Protein AF-A0A3S3NP79-F1 (afdb_monomer)

Mean predicted aligned error: 17.86 Å

Organism: NCBI:txid1965070

pLDDT: mean 77.26, std 18.82, range [28.56, 96.94]

Structure (mmCIF, N/CA/C/O backbone):
data_AF-A0A3S3NP79-F1
#
_entry.id   AF-A0A3S3NP79-F1
#
loop_
_atom_site.group_PDB
_atom_site.id
_atom_site.type_symbol
_atom_site.label_atom_id
_atom_site.label_alt_id
_atom_site.label_comp_id
_atom_site.label_asym_id
_atom_site.label_entity_id
_atom_site.label_seq_id
_atom_site.pdbx_PDB_ins_code
_atom_site.Cartn_x
_atom_site.Cartn_y
_atom_site.Cartn_z
_atom_site.occupancy
_atom_site.B_iso_or_equiv
_atom_site.auth_seq_id
_atom_site.auth_comp_id
_atom_site.auth_asym_id
_atom_site.auth_atom_id
_atom_site.pdbx_PDB_model_num
ATOM 1 N N . MET A 1 1 ? -14.027 75.762 5.101 1.00 28.56 1 MET A N 1
ATOM 2 C CA . MET A 1 1 ? -13.089 74.732 5.592 1.00 28.56 1 MET A CA 1
ATOM 3 C C . MET A 1 1 ? -13.906 73.532 6.050 1.00 28.56 1 MET A C 1
ATOM 5 O O . MET A 1 1 ? -14.741 73.708 6.921 1.00 28.56 1 MET A O 1
ATOM 9 N N . ALA A 1 2 ? -13.698 72.393 5.378 1.00 31.94 2 ALA A N 1
ATOM 10 C CA . ALA A 1 2 ? -14.165 71.024 5.654 1.00 31.94 2 ALA A CA 1
ATOM 11 C C . ALA A 1 2 ? -15.637 70.812 6.095 1.00 31.94 2 ALA A C 1
ATOM 13 O O . ALA A 1 2 ? -15.930 70.688 7.280 1.00 31.94 2 ALA A O 1
ATOM 14 N N . GLN A 1 3 ? -16.534 70.674 5.111 1.00 39.69 3 GLN A N 1
ATOM 15 C CA . GLN A 1 3 ? -17.807 69.947 5.220 1.00 39.69 3 GLN A CA 1
ATOM 16 C C . GLN A 1 3 ? -17.705 68.660 4.384 1.00 39.69 3 GLN A C 1
ATOM 18 O O . GLN A 1 3 ? -17.419 68.750 3.193 1.00 39.69 3 GLN A O 1
ATOM 23 N N . ALA A 1 4 ? -17.896 67.515 5.048 1.00 34.94 4 ALA A N 1
ATOM 24 C CA . ALA A 1 4 ? -18.194 66.145 4.583 1.00 34.94 4 ALA A CA 1
ATOM 25 C C . ALA A 1 4 ? -17.638 65.223 5.688 1.00 34.94 4 ALA A C 1
ATOM 27 O O . ALA A 1 4 ? -16.439 65.229 5.931 1.00 34.94 4 ALA A O 1
ATOM 28 N N . ILE A 1 5 ? -18.427 64.524 6.505 1.00 39.66 5 ILE A N 1
ATOM 29 C CA . ILE A 1 5 ? -19.352 63.439 6.160 1.00 39.66 5 ILE A CA 1
ATOM 30 C C . ILE A 1 5 ? -20.549 63.483 7.136 1.00 39.66 5 ILE A C 1
ATOM 32 O O . ILE A 1 5 ? -20.359 63.435 8.353 1.00 39.66 5 ILE A O 1
ATOM 36 N N . GLU A 1 6 ? -21.767 63.573 6.599 1.00 54.06 6 GLU A N 1
ATOM 37 C CA . GLU A 1 6 ? -23.047 63.418 7.310 1.00 54.06 6 GLU A CA 1
ATOM 38 C C . GLU A 1 6 ? -23.392 61.925 7.456 1.00 54.06 6 GLU A C 1
ATOM 40 O O . GLU A 1 6 ? -24.314 61.419 6.826 1.00 54.06 6 GLU A O 1
ATOM 45 N N . GLU A 1 7 ? -22.630 61.182 8.259 1.00 61.69 7 GLU A N 1
ATOM 46 C CA . GLU A 1 7 ? -23.024 59.827 8.669 1.00 61.69 7 GLU A CA 1
ATOM 47 C C . GLU A 1 7 ? -23.536 59.863 10.112 1.00 61.69 7 GLU A C 1
ATOM 49 O O . GLU A 1 7 ? -22.868 60.364 11.023 1.00 61.69 7 GLU A O 1
ATOM 54 N N . ASN A 1 8 ? -24.747 59.340 10.324 1.00 77.44 8 ASN A N 1
ATOM 55 C CA . ASN A 1 8 ? -25.369 59.231 11.639 1.00 77.44 8 ASN A CA 1
ATOM 56 C C . ASN A 1 8 ? -24.468 58.409 12.579 1.00 77.44 8 ASN A C 1
ATOM 58 O O . ASN A 1 8 ? -23.920 57.381 12.183 1.00 77.44 8 ASN A O 1
ATOM 62 N N . TYR A 1 9 ? -24.322 58.817 13.845 1.00 82.56 9 TYR A N 1
ATOM 63 C CA . TYR A 1 9 ? -23.493 58.093 14.815 1.00 82.56 9 TYR A CA 1
ATOM 64 C C . TYR A 1 9 ? -23.957 56.649 15.054 1.00 82.56 9 TYR A C 1
ATOM 66 O O . TYR A 1 9 ? -23.130 55.788 15.365 1.00 82.56 9 TYR A O 1
ATOM 74 N N . TYR A 1 10 ? -25.250 56.374 14.881 1.00 80.56 10 TYR A N 1
ATOM 75 C CA . TYR A 1 10 ? -25.819 55.029 14.933 1.00 80.56 10 TYR A CA 1
ATOM 76 C C . TYR A 1 10 ? -25.348 54.171 13.754 1.00 80.56 10 TYR A C 1
ATOM 78 O O . TYR A 1 10 ? -24.815 53.080 13.963 1.00 80.56 10 TYR A O 1
ATOM 86 N N . ASP A 1 11 ? -25.403 54.703 12.535 1.00 78.62 11 ASP A N 1
ATOM 87 C CA . ASP A 1 11 ? -24.944 54.010 11.324 1.00 78.62 11 ASP A CA 1
ATOM 88 C C . ASP A 1 11 ? -23.416 53.839 11.325 1.00 78.62 11 ASP A C 1
ATOM 90 O O . ASP A 1 11 ? -22.878 52.758 11.046 1.00 78.62 11 ASP A O 1
ATOM 94 N N . LEU A 1 12 ? -22.697 54.864 11.792 1.00 79.75 12 LEU A N 1
ATOM 95 C CA . LEU A 1 12 ? -21.248 54.825 11.956 1.00 79.75 12 LEU A CA 1
ATOM 96 C C . LEU A 1 12 ? -20.814 53.746 12.950 1.00 79.75 12 LEU A C 1
ATOM 98 O O . LEU A 1 12 ? -19.734 53.179 12.786 1.00 79.75 12 LEU A O 1
ATOM 102 N N . LEU A 1 13 ? -21.646 53.386 13.931 1.00 77.00 13 LEU A N 1
ATOM 103 C CA . LEU A 1 13 ? -21.405 52.254 14.830 1.00 77.00 13 LEU A CA 1
ATOM 104 C C . LEU A 1 13 ? -22.082 50.951 14.384 1.00 77.00 13 LEU A C 1
ATOM 106 O O . LEU A 1 13 ? -21.708 49.900 14.897 1.00 77.00 13 LEU A O 1
ATOM 110 N N . ASP A 1 14 ? -22.952 50.989 13.370 1.00 74.25 14 ASP A N 1
ATOM 111 C CA . ASP A 1 14 ? -23.818 49.874 12.946 1.00 74.25 14 ASP A CA 1
ATOM 112 C C . ASP A 1 14 ? -24.693 49.369 14.111 1.00 74.25 14 ASP A C 1
ATOM 114 O O . ASP A 1 14 ? -24.761 48.179 14.427 1.00 74.25 14 ASP A O 1
ATOM 118 N N . VAL A 1 15 ? -25.301 50.317 14.832 1.00 72.62 15 VAL A N 1
ATOM 119 C CA . VAL A 1 15 ? -26.176 50.073 15.986 1.00 72.62 15 VAL A CA 1
ATOM 120 C C . VAL A 1 15 ? -27.454 50.875 15.797 1.00 72.62 15 VAL A C 1
ATOM 122 O O . VAL A 1 15 ? -27.382 52.055 15.500 1.00 72.62 15 VAL A O 1
ATOM 125 N N . LEU A 1 16 ? -28.623 50.272 16.011 1.00 66.94 16 LEU A N 1
ATOM 126 C CA . LEU A 1 16 ? -29.897 50.983 15.872 1.00 66.94 16 LEU A CA 1
ATOM 127 C C . LEU A 1 16 ? -30.101 52.045 16.978 1.00 66.94 16 LEU A C 1
ATOM 129 O O . LEU A 1 16 ? -29.629 51.837 18.100 1.00 66.94 16 LEU A O 1
ATOM 133 N N . PRO A 1 17 ? -30.869 53.125 16.721 1.00 63.78 17 PRO A N 1
ATOM 134 C CA . PRO A 1 17 ? -31.155 54.187 17.699 1.00 63.78 17 PRO A CA 1
ATOM 135 C C . PRO A 1 17 ? -31.840 53.701 18.980 1.00 63.78 17 PRO A C 1
ATOM 137 O O . PRO A 1 17 ? -31.584 54.182 20.079 1.00 63.78 17 PRO A O 1
ATOM 140 N N . ASN A 1 18 ? -32.671 52.667 18.860 1.00 60.75 18 ASN A N 1
ATOM 141 C CA . ASN A 1 18 ? -33.311 51.998 19.992 1.00 60.75 18 ASN A CA 1
ATOM 142 C C . ASN A 1 18 ? -32.382 51.005 20.721 1.00 60.75 18 ASN A C 1
ATOM 144 O O . ASN A 1 18 ? -32.848 50.288 21.611 1.00 60.75 18 ASN A O 1
ATOM 148 N N . ALA A 1 19 ? -31.105 50.938 20.316 1.00 53.97 19 ALA A N 1
ATOM 149 C CA . ALA A 1 19 ? -29.996 50.154 20.859 1.00 53.97 19 ALA A CA 1
ATOM 150 C C . ALA A 1 19 ? -30.393 48.790 21.443 1.00 53.97 19 ALA A C 1
ATOM 152 O O . ALA A 1 19 ? -29.868 48.331 22.458 1.00 53.97 19 ALA A O 1
ATOM 153 N N . THR A 1 20 ? -31.313 48.125 20.755 1.00 49.09 20 THR A N 1
ATOM 154 C CA . THR A 1 20 ? -31.734 46.754 21.005 1.00 49.09 20 THR A CA 1
ATOM 155 C C . THR A 1 20 ? -31.178 45.933 19.856 1.00 49.09 20 THR A C 1
ATOM 157 O O . THR A 1 20 ? -31.873 45.550 18.924 1.00 49.09 20 THR A O 1
ATOM 160 N N . GLY A 1 21 ? -29.862 45.711 19.893 1.00 41.00 21 GLY A N 1
ATOM 161 C CA . GLY A 1 21 ? -29.289 44.606 19.134 1.00 41.00 21 GLY A CA 1
ATOM 162 C C . GLY A 1 21 ? -29.917 43.298 19.624 1.00 41.00 21 GLY A C 1
ATOM 163 O O . GLY A 1 21 ? -30.201 43.174 20.817 1.00 41.00 21 GLY A O 1
ATOM 164 N N . ASP A 1 22 ? -30.111 42.341 18.715 1.00 48.22 22 ASP A N 1
ATOM 165 C CA . ASP A 1 22 ? -30.776 41.030 18.877 1.00 48.22 22 ASP A CA 1
ATOM 166 C C . ASP A 1 22 ? -30.245 40.110 20.019 1.00 48.22 22 ASP A C 1
ATOM 168 O O . ASP A 1 22 ? -30.569 38.926 20.071 1.00 48.22 22 ASP A O 1
ATOM 172 N N . GLU A 1 23 ? -29.440 40.610 20.960 1.00 47.22 23 GLU A N 1
ATOM 173 C CA . GLU A 1 23 ? -28.909 39.870 22.115 1.00 47.22 23 GLU A CA 1
ATOM 174 C C . GLU A 1 23 ? -29.640 40.158 23.444 1.00 47.22 23 GLU A C 1
ATOM 176 O O . GLU A 1 23 ? -29.356 39.488 24.436 1.00 47.22 23 GLU A O 1
ATOM 181 N N . VAL A 1 24 ? -30.585 41.108 23.514 1.00 42.44 24 VAL A N 1
ATOM 182 C CA . VAL A 1 24 ? -31.207 41.491 24.799 1.00 42.44 24 VAL A CA 1
ATOM 183 C C . VAL A 1 24 ? -32.703 41.165 24.824 1.00 42.44 24 VAL A C 1
ATOM 185 O O . VAL A 1 24 ? -33.518 41.862 24.228 1.00 42.44 24 VAL A O 1
ATOM 188 N N . LEU A 1 25 ? -33.056 40.097 25.553 1.00 42.88 25 LEU A N 1
ATOM 189 C CA . LEU A 1 25 ? -34.427 39.775 25.976 1.00 42.88 25 LEU A CA 1
ATOM 190 C C . LEU A 1 25 ? -35.118 41.032 26.536 1.00 42.88 25 LEU A C 1
ATOM 192 O O . LEU A 1 25 ? -34.512 41.754 27.329 1.00 42.88 25 LEU A O 1
ATOM 196 N N . GLU A 1 26 ? -36.392 41.253 26.180 1.00 45.94 26 GLU A N 1
ATOM 197 C CA . GLU A 1 26 ? -37.207 42.449 26.506 1.00 45.94 26 GLU A CA 1
ATOM 198 C C . GLU A 1 26 ? -37.189 42.897 27.983 1.00 45.94 26 GLU A C 1
ATOM 200 O O . GLU A 1 26 ? -37.542 44.028 28.308 1.00 45.94 26 GLU A O 1
ATOM 205 N N . GLN A 1 27 ? -36.737 42.022 28.874 1.00 42.81 27 GLN A N 1
ATOM 206 C CA . GLN A 1 27 ? -36.684 42.168 30.324 1.00 42.81 27 GLN A CA 1
ATOM 207 C C . GLN A 1 27 ? -35.526 43.068 30.811 1.00 42.81 27 GLN A C 1
ATOM 209 O O . GLN A 1 27 ? -35.543 43.525 31.950 1.00 42.81 27 GLN A O 1
ATOM 214 N N . PHE A 1 28 ? -34.530 43.367 29.962 1.00 44.34 28 PHE A N 1
ATOM 215 C CA . PHE A 1 28 ? -33.315 44.120 30.329 1.00 44.34 28 PHE A CA 1
ATOM 216 C C . PHE A 1 28 ? -33.175 45.470 29.599 1.00 44.34 28 PHE A C 1
ATOM 218 O O . PHE A 1 28 ? -32.069 45.906 29.271 1.00 44.34 28 PHE A O 1
ATOM 225 N N . LYS A 1 29 ? -34.291 46.183 29.395 1.00 46.97 29 LYS A N 1
ATOM 226 C CA . LYS A 1 29 ? -34.359 47.577 28.889 1.00 46.97 29 LYS A CA 1
ATOM 227 C C . LYS A 1 29 ? -33.712 48.629 29.819 1.00 46.97 29 LYS A C 1
ATOM 229 O O . LYS A 1 29 ? -34.137 49.779 29.864 1.00 46.97 29 LYS A O 1
ATOM 234 N N . GLN A 1 30 ? -32.701 48.268 30.608 1.00 51.19 30 GLN A N 1
ATOM 235 C CA . GLN A 1 30 ? -32.031 49.201 31.511 1.00 51.19 30 GLN A CA 1
ATOM 236 C C . GLN A 1 30 ? -30.765 49.794 30.887 1.00 51.19 30 GLN A C 1
ATOM 238 O O . GLN A 1 30 ? -29.979 49.099 30.252 1.00 51.19 30 GLN A O 1
ATOM 243 N N . ARG A 1 31 ? -30.550 51.084 31.169 1.00 49.19 31 ARG A N 1
ATOM 244 C CA . ARG A 1 31 ? -29.500 52.021 30.703 1.00 49.19 31 ARG A CA 1
ATOM 245 C C . ARG A 1 31 ? -28.080 51.452 30.527 1.00 49.19 31 ARG A C 1
ATOM 247 O O . ARG A 1 31 ? -27.303 51.957 29.721 1.00 49.19 31 ARG A O 1
ATOM 254 N N . ASN A 1 32 ? -27.731 50.391 31.252 1.00 53.47 32 ASN A N 1
ATOM 255 C CA . ASN A 1 32 ? -26.423 49.744 31.165 1.00 53.47 32 ASN A CA 1
ATOM 256 C C . ASN A 1 32 ? -26.232 48.902 29.891 1.00 53.47 32 ASN A C 1
ATOM 258 O O . ASN A 1 32 ? -25.097 48.761 29.436 1.00 53.47 32 ASN A O 1
ATOM 262 N N . THR A 1 33 ? -27.299 48.380 29.280 1.00 62.22 33 THR A N 1
ATOM 263 C CA . THR A 1 33 ? -27.199 47.513 28.091 1.00 62.22 33 THR A CA 1
ATOM 264 C C . THR A 1 33 ? -26.811 48.298 26.840 1.00 62.22 33 THR A C 1
ATOM 266 O O . THR A 1 33 ? -25.892 47.894 26.130 1.00 62.22 33 THR A O 1
ATOM 269 N N . VAL A 1 34 ? -27.393 49.483 26.634 1.00 65.88 34 VAL A N 1
ATOM 270 C CA . VAL A 1 34 ? -27.086 50.367 25.494 1.00 65.88 34 VAL A CA 1
ATOM 271 C C . VAL A 1 34 ? -25.603 50.742 25.455 1.00 65.88 34 VAL A C 1
ATOM 273 O O . VAL A 1 34 ? -24.925 50.587 24.438 1.00 65.88 34 VAL A O 1
ATOM 276 N N . LYS A 1 35 ? -25.048 51.141 26.604 1.00 72.56 35 LYS A N 1
ATOM 277 C CA . LYS A 1 35 ? -23.627 51.483 26.735 1.00 72.56 35 LYS A CA 1
ATOM 278 C C . LYS A 1 35 ? -22.708 50.292 26.438 1.00 72.56 35 LYS A C 1
ATOM 280 O O . LYS A 1 35 ? -21.632 50.473 25.867 1.00 72.56 35 LYS A O 1
ATOM 285 N N . ILE A 1 36 ? -23.111 49.077 26.817 1.00 77.00 36 ILE A N 1
ATOM 286 C CA . ILE A 1 36 ? -22.361 47.845 26.526 1.00 77.00 36 ILE A CA 1
ATOM 287 C C . ILE A 1 36 ? -22.359 47.557 25.020 1.00 77.00 36 ILE A C 1
ATOM 289 O O . ILE A 1 36 ? -21.293 47.266 24.469 1.00 77.00 36 ILE A O 1
ATOM 293 N N . VAL A 1 37 ? -23.510 47.688 24.353 1.00 75.62 37 VAL A N 1
ATOM 294 C CA . VAL A 1 37 ? -23.658 47.466 22.903 1.00 75.62 37 VAL A CA 1
ATOM 295 C C . VAL A 1 37 ? -22.792 48.448 22.113 1.00 75.62 37 VAL A C 1
ATOM 297 O O . VAL A 1 37 ? -21.967 48.019 21.307 1.00 75.62 37 VAL A O 1
ATOM 300 N N . ILE A 1 38 ? -22.871 49.743 22.429 1.00 81.31 38 ILE A N 1
ATOM 301 C CA . ILE A 1 38 ? -22.065 50.800 21.791 1.00 81.31 38 ILE A CA 1
ATOM 302 C C . ILE A 1 38 ? -20.565 50.527 21.966 1.00 81.31 38 ILE A C 1
ATOM 304 O O . ILE A 1 38 ? -19.790 50.598 21.012 1.00 81.31 38 ILE A O 1
ATOM 308 N N . ARG A 1 39 ? -20.134 50.129 23.171 1.00 80.94 39 ARG A N 1
ATOM 309 C CA . ARG A 1 39 ? -18.729 49.767 23.437 1.00 80.94 39 ARG A CA 1
ATOM 310 C C . ARG A 1 39 ? -18.280 48.513 22.687 1.00 80.94 39 ARG A C 1
ATOM 312 O O . ARG A 1 39 ? -17.104 48.401 22.340 1.00 80.94 39 ARG A O 1
ATOM 319 N N . LYS A 1 40 ? -19.163 47.530 22.489 1.00 79.25 40 LYS A N 1
ATOM 320 C CA . LYS A 1 40 ? -18.866 46.311 21.715 1.00 79.25 40 LYS A CA 1
ATOM 321 C C . LYS A 1 40 ? -18.711 46.657 20.231 1.00 79.25 40 LYS A C 1
ATOM 323 O O . LYS A 1 40 ? -17.692 46.295 19.645 1.00 79.25 40 LYS A O 1
ATOM 328 N N . ALA A 1 41 ? -19.650 47.421 19.677 1.00 81.06 41 ALA A N 1
ATOM 329 C CA . ALA A 1 41 ? -19.625 47.890 18.294 1.00 81.06 41 ALA A CA 1
ATOM 330 C C . ALA A 1 41 ? -18.376 48.734 17.992 1.00 81.06 41 ALA A C 1
ATOM 332 O O . ALA A 1 41 ? -17.651 48.460 17.035 1.00 81.06 41 ALA A O 1
ATOM 333 N N . TYR A 1 42 ? -18.038 49.671 18.883 1.00 84.56 42 TYR A N 1
ATOM 334 C CA . TYR A 1 42 ? -16.814 50.459 18.771 1.00 84.56 42 TYR A CA 1
ATOM 335 C C . TYR A 1 42 ? -15.557 49.603 18.742 1.00 84.56 42 TYR A C 1
ATOM 337 O O . TYR A 1 42 ? -14.718 49.793 17.872 1.00 84.56 42 TYR A O 1
ATOM 345 N N . ARG A 1 43 ? -15.415 48.642 19.667 1.00 82.75 43 ARG A N 1
ATOM 346 C CA . ARG A 1 43 ? -14.236 47.762 19.695 1.00 82.75 43 ARG A CA 1
ATOM 347 C C . ARG A 1 43 ? -14.069 47.010 18.379 1.00 82.75 43 ARG A C 1
ATOM 349 O O . ARG A 1 43 ? -12.944 46.854 17.917 1.00 82.75 43 ARG A O 1
ATOM 356 N N . HIS A 1 44 ? -15.173 46.580 17.776 1.00 79.62 44 HIS A N 1
ATOM 357 C CA . HIS A 1 44 ? -15.145 45.911 16.484 1.00 79.62 44 HIS A CA 1
ATOM 358 C C . HIS A 1 44 ? -14.709 46.860 15.357 1.00 79.62 44 HIS A C 1
ATOM 360 O O . HIS A 1 44 ? -13.735 46.571 14.663 1.00 79.62 44 HIS A O 1
ATOM 366 N N . LYS A 1 45 ? -15.354 48.026 15.216 1.00 80.62 45 LYS A N 1
ATOM 367 C CA . LYS A 1 45 ? -15.021 48.992 14.155 1.00 80.62 45 LYS A CA 1
ATOM 368 C C . LYS A 1 45 ? -13.636 49.625 14.334 1.00 80.62 45 LYS A C 1
ATOM 370 O O . LYS A 1 45 ? -12.917 49.805 13.358 1.00 80.62 45 LYS A O 1
ATOM 375 N N . ALA A 1 46 ? -13.197 49.868 15.566 1.00 82.62 46 ALA A N 1
ATOM 376 C CA . ALA A 1 46 ? -11.867 50.393 15.871 1.00 82.62 46 ALA A CA 1
ATOM 377 C C . ALA A 1 46 ? -10.737 49.472 15.385 1.00 82.62 46 ALA A C 1
ATOM 379 O O . ALA A 1 46 ? -9.685 49.968 14.998 1.00 82.62 46 ALA A O 1
ATOM 380 N N . LEU A 1 47 ? -10.943 48.149 15.370 1.00 81.94 47 LEU A N 1
ATOM 381 C CA . LEU A 1 47 ? -9.971 47.208 14.806 1.00 81.94 47 LEU A CA 1
ATOM 382 C C . LEU A 1 47 ? -9.876 47.311 13.278 1.00 81.94 47 LEU A C 1
ATOM 384 O O . LEU A 1 47 ? -8.791 47.121 12.732 1.00 81.94 47 LEU A O 1
ATOM 388 N N . LEU A 1 48 ? -10.990 47.612 12.606 1.00 74.81 48 LEU A N 1
ATOM 389 C CA . LEU A 1 48 ? -11.073 47.728 11.146 1.00 74.81 48 LEU A CA 1
ATOM 390 C C . LEU A 1 48 ? -10.502 49.060 10.639 1.00 74.81 48 LEU A C 1
ATOM 392 O O . LEU A 1 48 ? -9.828 49.104 9.611 1.00 74.81 48 LEU A O 1
ATOM 396 N N . PHE A 1 49 ? -10.747 50.145 11.375 1.00 74.69 49 PHE A N 1
ATOM 397 C CA . PHE A 1 49 ? -10.389 51.508 10.972 1.00 74.69 49 PHE A CA 1
ATOM 398 C C . PHE A 1 49 ? -9.158 52.064 11.700 1.00 74.69 49 PHE A C 1
ATOM 400 O O . PHE A 1 49 ? -8.922 53.268 11.683 1.00 74.69 49 PHE A O 1
ATOM 407 N N . HIS A 1 50 ? -8.355 51.215 12.349 1.00 76.88 50 HIS A N 1
ATOM 408 C CA . HIS A 1 50 ? -7.153 51.678 13.040 1.00 76.88 50 HIS A CA 1
ATOM 409 C C . HIS A 1 50 ? -6.121 52.230 12.034 1.00 76.88 50 HIS A C 1
ATOM 411 O O . HIS A 1 50 ? -5.740 51.489 11.124 1.00 76.88 50 HIS A O 1
ATOM 417 N N . PRO A 1 51 ? -5.597 53.461 12.206 1.00 76.06 51 PRO A N 1
ATOM 418 C CA . PRO A 1 51 ? -4.707 54.103 11.227 1.00 76.06 51 PRO A CA 1
ATOM 419 C C . PRO A 1 51 ? -3.385 53.348 11.016 1.00 76.06 51 PRO A C 1
ATOM 421 O O . PRO A 1 51 ? -2.790 53.418 9.951 1.00 76.06 51 PRO A O 1
ATOM 424 N N . ASP A 1 52 ? -2.954 52.572 12.012 1.00 75.94 52 ASP A N 1
ATOM 425 C CA . ASP A 1 52 ? -1.755 51.723 11.923 1.00 75.94 52 ASP A CA 1
ATOM 426 C C . ASP A 1 52 ? -1.961 50.462 11.056 1.00 75.94 52 ASP A C 1
ATOM 428 O O . ASP A 1 52 ? -1.030 49.927 10.465 1.00 75.94 52 ASP A O 1
ATOM 432 N N . LYS A 1 53 ? -3.204 49.965 10.961 1.00 71.88 53 LYS A N 1
ATOM 433 C CA . LYS A 1 53 ? -3.535 48.728 10.226 1.00 71.88 53 LYS A CA 1
ATOM 434 C C . LYS A 1 53 ? -4.229 48.993 8.892 1.00 71.88 53 LYS A C 1
ATOM 436 O O . LYS A 1 53 ? -4.221 48.123 8.022 1.00 71.88 53 LYS A O 1
ATOM 441 N N . ASN A 1 54 ? -4.823 50.172 8.727 1.00 72.12 54 ASN A N 1
ATOM 442 C CA . ASN A 1 54 ? -5.570 50.563 7.543 1.00 72.12 54 ASN A CA 1
ATOM 443 C C . ASN A 1 54 ? -4.827 51.673 6.784 1.00 72.12 54 ASN A C 1
ATOM 445 O O . ASN A 1 54 ? -4.688 52.786 7.277 1.00 72.12 54 ASN A O 1
ATOM 449 N N . LYS A 1 55 ? -4.378 51.363 5.561 1.00 73.06 55 LYS A N 1
ATOM 450 C CA . LYS A 1 55 ? -3.590 52.262 4.696 1.00 73.06 55 LYS A CA 1
ATOM 451 C C . LYS A 1 55 ? -4.423 53.349 3.996 1.00 73.06 55 LYS A C 1
ATOM 453 O O . LYS A 1 55 ? -3.888 54.067 3.155 1.00 73.06 55 LYS A O 1
ATOM 458 N N . ASN A 1 56 ? -5.724 53.439 4.272 1.00 75.00 56 ASN A N 1
ATOM 459 C CA . ASN A 1 56 ? -6.586 54.443 3.658 1.00 75.00 56 ASN A CA 1
ATOM 460 C C . ASN A 1 56 ? -6.222 55.851 4.183 1.00 75.00 56 ASN A C 1
ATOM 462 O O . ASN A 1 56 ? -6.185 56.036 5.401 1.00 75.00 56 ASN A O 1
ATOM 466 N N . PRO A 1 57 ? -6.000 56.857 3.312 1.00 72.38 57 PRO A N 1
ATOM 467 C CA . PRO A 1 57 ? -5.720 58.234 3.735 1.00 72.38 57 PRO A CA 1
ATOM 468 C C . PRO A 1 57 ? -6.806 58.847 4.638 1.00 72.38 57 PRO A C 1
ATOM 470 O O . PRO A 1 57 ? -6.503 59.746 5.419 1.00 72.38 57 PRO A O 1
ATOM 473 N N . GLN A 1 58 ? -8.044 58.340 4.593 1.00 73.12 58 GLN A N 1
ATOM 474 C CA . GLN A 1 58 ? -9.150 58.789 5.450 1.00 73.12 58 GLN A CA 1
ATOM 475 C C . GLN A 1 58 ? -9.285 58.007 6.770 1.00 73.12 58 GLN A C 1
ATOM 477 O O . GLN A 1 58 ? -10.138 58.339 7.592 1.00 73.12 58 GLN A O 1
ATOM 482 N N . ALA A 1 59 ? -8.447 56.991 7.024 1.00 73.25 59 ALA A N 1
ATOM 483 C CA . ALA A 1 59 ? -8.562 56.139 8.214 1.00 73.25 59 ALA A CA 1
ATOM 484 C C . ALA A 1 59 ? -8.448 56.938 9.524 1.00 73.25 59 ALA A C 1
ATOM 486 O O . ALA A 1 59 ? -9.182 56.684 10.477 1.00 73.25 59 ALA A O 1
ATOM 487 N N . THR A 1 60 ? -7.577 57.950 9.562 1.00 78.94 60 THR A N 1
ATOM 488 C CA . THR A 1 60 ? -7.427 58.837 10.725 1.00 78.94 60 THR A CA 1
ATOM 489 C C . THR A 1 60 ? -8.702 59.632 11.004 1.00 78.94 60 THR A C 1
ATOM 491 O O . THR A 1 60 ? -9.106 59.756 12.159 1.00 78.94 60 THR A O 1
ATOM 494 N N . GLU A 1 61 ? -9.357 60.141 9.961 1.00 80.50 61 GLU A N 1
ATOM 495 C CA . GLU A 1 61 ? -10.589 60.923 10.076 1.00 80.50 61 GLU A CA 1
ATOM 496 C C . GLU A 1 61 ? -11.772 60.042 10.499 1.00 80.50 61 GLU A C 1
ATOM 498 O O . GLU A 1 61 ? -12.466 60.355 11.468 1.00 80.50 61 GLU A O 1
ATOM 503 N N . GLN A 1 62 ? -11.926 58.874 9.873 1.00 78.56 62 GLN A N 1
ATOM 504 C CA . GLN A 1 62 ? -12.950 57.884 10.227 1.00 78.56 62 GLN A CA 1
ATOM 505 C C . GLN A 1 62 ? -12.788 57.383 11.668 1.00 78.56 62 GLN A C 1
ATOM 507 O O . GLN A 1 62 ? -13.760 57.245 12.412 1.00 78.56 62 GLN A O 1
ATOM 512 N N . PHE A 1 63 ? -11.550 57.168 12.115 1.00 82.06 63 PHE A N 1
ATOM 513 C CA . PHE A 1 63 ? -11.276 56.769 13.492 1.00 82.06 63 PHE A CA 1
ATOM 514 C C . PHE A 1 63 ? -11.613 57.878 14.501 1.00 82.06 63 PHE A C 1
ATOM 516 O O . PHE A 1 63 ? -12.106 57.596 15.597 1.00 82.06 63 PHE A O 1
ATOM 523 N N . GLN A 1 64 ? -11.389 59.146 14.142 1.00 82.62 64 GLN A N 1
ATOM 524 C CA . GLN A 1 64 ? -11.816 60.283 14.961 1.00 82.62 64 GLN A CA 1
ATOM 525 C C . GLN A 1 64 ? -13.344 60.398 15.025 1.00 82.62 64 GLN A C 1
ATOM 527 O O . GLN A 1 64 ? -13.883 60.633 16.107 1.00 82.62 64 GLN A O 1
ATOM 532 N N . GLN A 1 65 ? -14.047 60.178 13.913 1.00 83.12 65 GLN A N 1
ATOM 533 C CA . GLN A 1 65 ? -15.513 60.159 13.883 1.00 83.12 65 GLN A CA 1
ATOM 534 C C . GLN A 1 65 ? -16.079 59.017 14.744 1.00 83.12 65 GLN A C 1
ATOM 536 O O . GLN A 1 65 ? -16.971 59.253 15.557 1.00 83.12 65 GLN A O 1
ATOM 541 N N . LEU A 1 66 ? -15.493 57.814 14.677 1.00 84.56 66 LEU A N 1
ATOM 542 C CA . LEU A 1 66 ? -15.869 56.677 15.530 1.00 84.56 66 LEU A CA 1
ATOM 543 C C . LEU A 1 66 ? -15.707 56.988 17.021 1.00 84.56 66 LEU A C 1
ATOM 545 O O . LEU A 1 66 ? -16.556 56.614 17.832 1.00 84.56 66 LEU A O 1
ATOM 549 N N . LYS A 1 67 ? -14.632 57.695 17.395 1.00 86.75 67 LYS A N 1
ATOM 550 C CA . LYS A 1 67 ? -14.431 58.153 18.777 1.00 86.75 67 LYS A CA 1
ATOM 551 C C . LYS A 1 67 ? -15.522 59.129 19.214 1.00 86.75 67 LYS A C 1
ATOM 553 O O . LYS A 1 67 ? -16.072 58.951 20.300 1.00 86.75 67 LYS A O 1
ATOM 558 N N . ARG A 1 68 ? -15.866 60.109 18.370 1.00 85.88 68 ARG A N 1
ATOM 559 C CA . ARG A 1 68 ? -16.938 61.081 18.651 1.00 85.88 68 ARG A CA 1
ATOM 560 C C . ARG A 1 68 ? -18.296 60.395 18.805 1.00 85.88 68 ARG A C 1
ATOM 562 O O . ARG A 1 68 ? -19.005 60.686 19.763 1.00 85.88 68 ARG A O 1
ATOM 569 N N . ALA A 1 69 ? -18.618 59.435 17.937 1.00 86.62 69 ALA A N 1
ATOM 570 C CA . ALA A 1 69 ? -19.868 58.680 18.009 1.00 86.62 69 ALA A CA 1
ATOM 571 C C . ALA A 1 69 ? -20.0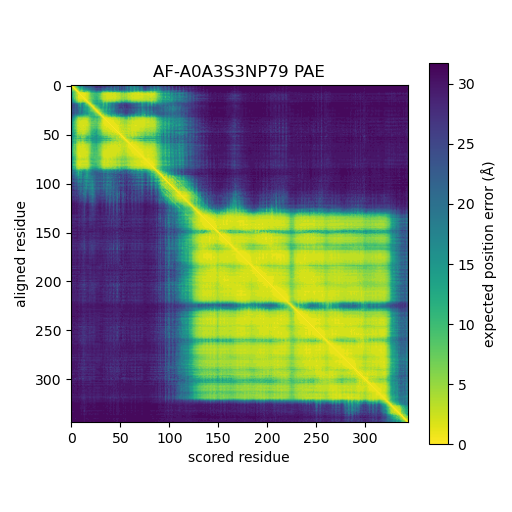34 57.954 19.352 1.00 86.62 69 ALA A C 1
ATOM 573 O O . ALA A 1 69 ? -21.087 58.033 19.978 1.00 86.62 69 ALA A O 1
ATOM 574 N N . VAL A 1 70 ? -18.986 57.296 19.853 1.00 86.62 70 VAL A N 1
ATOM 575 C CA . VAL A 1 70 ? -19.040 56.617 21.162 1.00 86.62 70 VAL A CA 1
ATOM 576 C C . VAL A 1 70 ? -19.092 57.592 22.322 1.00 86.62 70 VAL A C 1
ATOM 578 O O . VAL A 1 70 ? -19.734 57.298 23.328 1.00 86.62 70 VAL A O 1
ATOM 581 N N . GLU A 1 71 ? -18.411 58.729 22.214 1.00 86.19 71 GLU A N 1
ATOM 582 C CA . GLU A 1 71 ? -18.450 59.756 23.250 1.00 86.19 71 GLU A CA 1
ATOM 583 C C . GLU A 1 71 ? -19.859 60.343 23.403 1.00 86.19 71 GLU A C 1
ATOM 585 O O . GLU A 1 71 ? -20.321 60.554 24.524 1.00 86.19 71 GLU A O 1
ATOM 590 N N . VAL A 1 72 ? -20.547 60.566 22.281 1.00 85.44 72 VAL A N 1
ATOM 591 C CA . VAL A 1 72 ? -21.905 61.116 22.256 1.00 85.44 72 VAL A CA 1
ATOM 592 C C . VAL A 1 72 ? -22.937 60.055 22.631 1.00 85.44 72 VAL A C 1
ATOM 594 O O . VAL A 1 72 ? -23.722 60.279 23.543 1.00 85.44 72 VAL A O 1
ATOM 597 N N . LEU A 1 73 ? -22.918 58.879 21.998 1.00 83.50 73 LEU A N 1
ATOM 598 C CA . LEU A 1 73 ? -23.928 57.838 22.231 1.00 83.50 73 LEU A CA 1
ATOM 599 C C . LEU A 1 73 ? -23.703 57.057 23.541 1.00 83.50 73 LEU A C 1
ATOM 601 O O . LEU A 1 73 ? -24.632 56.480 24.115 1.00 83.50 73 LEU A O 1
ATOM 605 N N . GLY A 1 74 ? -22.461 57.004 24.027 1.00 81.00 74 GLY A N 1
ATOM 606 C CA . GLY A 1 74 ? -22.090 56.293 25.253 1.00 81.00 74 GLY A CA 1
ATOM 607 C C . GLY A 1 74 ? -22.430 57.038 26.547 1.00 81.00 74 GLY A C 1
ATOM 608 O O . GLY A 1 74 ? -22.427 56.409 27.615 1.00 81.00 74 GLY A O 1
ATOM 609 N N . ASP A 1 75 ? -22.713 58.340 26.462 1.00 80.19 75 ASP A N 1
ATOM 610 C CA . ASP A 1 75 ? -23.217 59.173 27.554 1.00 80.19 75 ASP A CA 1
ATOM 611 C C . ASP A 1 75 ? -24.723 59.389 27.380 1.00 80.19 75 ASP A C 1
ATOM 613 O O . ASP A 1 75 ? -25.187 59.801 26.323 1.00 80.19 75 ASP A O 1
ATOM 617 N N . GLU A 1 76 ? -25.499 59.098 28.422 1.00 75.25 76 GLU A N 1
ATOM 618 C CA . GLU A 1 76 ? -26.959 59.170 28.373 1.00 75.25 76 GLU A CA 1
ATOM 619 C C . GLU A 1 76 ? -27.465 60.574 28.034 1.00 75.25 76 GLU A C 1
ATOM 621 O O . GLU A 1 76 ? -28.380 60.716 27.226 1.00 75.25 76 GLU A O 1
ATOM 626 N N . ARG A 1 77 ? -26.863 61.613 28.624 1.00 76.25 77 ARG A N 1
ATOM 627 C CA . ARG A 1 77 ? -27.333 62.987 28.439 1.00 76.25 77 ARG A CA 1
ATOM 628 C C . ARG A 1 77 ? -26.996 63.479 27.036 1.00 76.25 77 ARG A C 1
ATOM 630 O O . ARG A 1 77 ? -27.859 64.021 26.355 1.00 76.25 77 ARG A O 1
ATOM 637 N N . LYS A 1 78 ? -25.766 63.220 26.578 1.00 81.44 78 LYS A N 1
ATOM 638 C CA . LYS A 1 78 ? -25.331 63.579 25.217 1.00 81.44 78 LYS A CA 1
ATOM 639 C C . LYS A 1 78 ? -26.099 62.799 24.149 1.00 81.44 78 LYS A C 1
ATOM 641 O O . LYS A 1 78 ? -26.419 63.373 23.113 1.00 81.44 78 LYS A O 1
ATOM 646 N N . ARG A 1 79 ? -26.424 61.527 24.406 1.00 81.25 79 ARG A N 1
ATOM 647 C CA . ARG A 1 79 ? -27.245 60.711 23.507 1.00 81.25 79 ARG A CA 1
ATOM 648 C C . ARG A 1 79 ? -28.654 61.274 23.393 1.00 81.25 79 ARG A C 1
ATOM 650 O O . ARG A 1 79 ? -29.112 61.475 22.283 1.00 81.25 79 ARG A O 1
ATOM 657 N N . GLN A 1 80 ? -29.296 61.613 24.510 1.00 72.69 80 GLN A N 1
ATOM 658 C CA . GLN A 1 80 ? -30.624 62.236 24.488 1.00 72.69 80 GLN A CA 1
ATOM 659 C C . GLN A 1 80 ? -30.616 63.579 23.750 1.00 72.69 80 GLN A C 1
ATOM 661 O O . GLN A 1 80 ? -31.488 63.826 22.926 1.00 72.69 80 GLN A O 1
ATOM 666 N N . GLU A 1 81 ? -29.612 64.428 23.987 1.00 75.56 81 GLU A N 1
ATOM 667 C CA . GLU A 1 81 ? -29.450 65.690 23.252 1.00 75.56 81 GLU A CA 1
ATOM 668 C C . GLU A 1 81 ? -29.234 65.460 21.743 1.00 75.56 81 GLU A C 1
ATOM 670 O O . GLU A 1 81 ? -29.748 66.221 20.922 1.00 75.56 81 GLU A O 1
ATOM 675 N N . TYR A 1 82 ? -28.492 64.414 21.365 1.00 78.38 82 TYR A N 1
ATOM 676 C CA . TYR A 1 82 ? -28.276 64.017 19.972 1.00 78.38 82 TYR A CA 1
ATOM 677 C C . TYR A 1 82 ? -29.556 63.478 19.322 1.00 78.38 82 TYR A C 1
ATOM 679 O O . TYR A 1 82 ? -29.923 63.925 18.234 1.00 78.38 82 TYR A O 1
ATOM 687 N N . ASP A 1 83 ? -30.266 62.586 20.010 1.00 75.12 83 ASP A N 1
ATOM 688 C CA . ASP A 1 83 ? -31.533 62.001 19.571 1.00 75.12 83 ASP A CA 1
ATOM 689 C C . ASP A 1 83 ? -32.598 63.097 19.410 1.00 75.12 83 ASP A C 1
ATOM 691 O O . ASP A 1 83 ? -33.290 63.139 18.400 1.00 75.12 83 ASP A O 1
ATOM 695 N N . MET A 1 84 ? -32.681 64.057 20.341 1.00 70.69 84 MET A N 1
ATOM 696 C CA . MET A 1 84 ? -33.598 65.201 20.236 1.00 70.69 84 MET A CA 1
ATOM 697 C C . MET A 1 84 ? -33.284 66.108 19.041 1.00 70.69 84 MET A C 1
ATOM 699 O O . MET A 1 84 ? -34.206 66.632 18.419 1.00 70.69 84 MET A O 1
ATOM 703 N N . LYS A 1 85 ? -32.000 66.302 18.708 1.00 72.94 85 LYS A N 1
ATOM 704 C CA . LYS A 1 85 ? -31.585 67.103 17.544 1.00 72.94 85 LYS A CA 1
ATOM 705 C C . LYS A 1 85 ? -31.841 66.398 16.214 1.00 72.94 85 LYS A C 1
ATOM 707 O O . LYS A 1 85 ? -32.124 67.070 15.232 1.00 72.94 85 LYS A O 1
ATOM 712 N N . THR A 1 86 ? -31.740 65.071 16.182 1.00 66.06 86 THR A N 1
ATOM 713 C CA . THR A 1 86 ? -31.860 64.260 14.957 1.00 66.06 86 THR A CA 1
ATOM 714 C C . THR A 1 86 ? -33.268 63.699 14.727 1.00 66.06 86 THR A C 1
ATOM 716 O O . THR A 1 86 ? -33.594 63.306 13.609 1.00 66.06 86 THR A O 1
ATOM 719 N N . ALA A 1 87 ? -34.142 63.731 15.741 1.00 57.03 87 ALA A N 1
ATOM 720 C CA . ALA A 1 87 ? -35.524 63.248 15.664 1.00 57.03 87 ALA A CA 1
ATOM 721 C C . ALA A 1 87 ? -36.412 64.001 14.657 1.00 57.03 87 ALA A C 1
ATOM 723 O O . ALA A 1 87 ? -37.448 63.472 14.263 1.00 57.03 87 ALA A O 1
ATOM 724 N N . ASN A 1 88 ? -36.030 65.209 14.228 1.00 49.38 88 ASN A N 1
ATOM 725 C CA . ASN A 1 88 ? -36.840 66.022 13.316 1.00 49.38 88 ASN A CA 1
ATOM 726 C C . ASN A 1 88 ? -36.504 65.819 11.823 1.00 49.38 88 ASN A C 1
ATOM 728 O O . ASN A 1 88 ? -37.109 66.475 10.982 1.00 49.38 88 ASN A O 1
ATOM 732 N N . GLU A 1 89 ? -35.557 64.933 11.485 1.00 48.22 89 GLU A N 1
ATOM 733 C CA . GLU A 1 89 ? -35.050 64.787 10.107 1.00 48.22 89 GLU A CA 1
ATOM 734 C C . GLU A 1 89 ? -35.217 63.371 9.512 1.00 48.22 89 GLU A C 1
ATOM 736 O O . GLU A 1 89 ? -35.036 63.194 8.312 1.00 48.22 89 GLU A O 1
ATOM 741 N N . TYR A 1 90 ? -35.656 62.362 10.285 1.00 49.44 90 TYR A N 1
ATOM 742 C CA . TYR A 1 90 ? -35.753 60.978 9.784 1.00 49.44 90 TYR A CA 1
ATOM 743 C C . TYR A 1 90 ? -36.971 60.207 10.334 1.00 49.44 90 TYR A C 1
ATOM 745 O O . TYR A 1 90 ? -36.968 59.729 11.467 1.00 49.44 90 TYR A O 1
ATOM 753 N N . CYS A 1 91 ? -38.012 60.032 9.510 1.00 38.44 91 CYS A N 1
ATOM 754 C CA . CYS A 1 91 ? -39.103 59.078 9.758 1.00 38.44 91 CYS A CA 1
ATOM 755 C C . CYS A 1 91 ? -38.678 57.662 9.313 1.00 38.44 91 CYS A C 1
ATOM 757 O O . CYS A 1 91 ? -38.359 57.453 8.147 1.00 38.44 91 CYS A O 1
ATOM 759 N N . TYR A 1 92 ? -38.684 56.688 10.229 1.00 44.28 92 TYR A N 1
ATOM 760 C CA . TYR A 1 92 ? -38.379 55.271 9.964 1.00 44.28 92 TYR A CA 1
ATOM 761 C C . TYR A 1 92 ? -39.627 54.527 9.439 1.00 44.28 92 TYR A C 1
ATOM 763 O O . TYR A 1 92 ? -40.646 54.504 10.129 1.00 44.28 92 TYR A O 1
ATOM 771 N N . ASP A 1 93 ? -39.556 53.874 8.270 1.00 41.38 93 ASP A N 1
ATOM 772 C CA . ASP A 1 93 ? -40.619 52.975 7.780 1.00 41.38 93 ASP A CA 1
ATOM 773 C C . ASP A 1 93 ? -40.446 51.547 8.345 1.00 41.38 93 ASP A C 1
ATOM 775 O O . ASP A 1 93 ? -39.446 50.860 8.131 1.00 41.38 93 ASP A O 1
ATOM 779 N N . GLU A 1 94 ? -41.456 51.084 9.082 1.00 43.75 94 GLU A N 1
ATOM 780 C CA . GLU A 1 94 ? -41.534 49.775 9.741 1.00 43.75 94 GLU A CA 1
ATOM 781 C C . GLU A 1 94 ? -41.591 48.577 8.764 1.00 43.75 94 GLU A C 1
ATOM 783 O O . GLU A 1 94 ? -41.402 47.418 9.171 1.00 43.75 94 GLU A O 1
ATOM 788 N N . SER A 1 95 ? -41.901 48.827 7.487 1.00 45.59 95 SER A N 1
ATOM 789 C CA . SER A 1 95 ? -42.202 47.792 6.492 1.00 45.59 95 SER A CA 1
ATOM 790 C C . SER A 1 95 ? -40.958 47.003 6.034 1.00 45.59 95 SER A C 1
ATOM 792 O O . SER A 1 95 ? -40.999 45.765 5.970 1.00 45.59 95 SER A O 1
ATOM 794 N N . GLU A 1 96 ? -39.812 47.667 5.841 1.00 48.16 96 GLU A N 1
ATOM 795 C CA . GLU A 1 96 ? -38.558 47.024 5.409 1.00 48.16 96 GLU A CA 1
ATOM 796 C C . GLU A 1 96 ? -37.912 46.167 6.517 1.00 48.16 96 GLU A C 1
ATOM 798 O O . GLU A 1 96 ? -37.333 45.098 6.259 1.00 48.16 96 GLU A O 1
ATOM 803 N N . PHE A 1 97 ? -38.097 46.558 7.782 1.00 44.59 97 PHE A N 1
ATOM 804 C CA . PHE A 1 97 ? -37.558 45.860 8.954 1.00 44.59 97 PHE A CA 1
ATOM 805 C C . PHE A 1 97 ? -38.133 44.440 9.108 1.00 44.59 97 PHE A C 1
ATOM 807 O O . PHE A 1 97 ? -37.408 43.470 9.374 1.00 44.59 97 PHE A O 1
ATOM 814 N N . LYS A 1 98 ? -39.441 44.272 8.865 1.00 47.81 98 LYS A N 1
ATOM 815 C CA . LYS A 1 98 ? -40.127 42.969 8.964 1.00 47.81 98 LYS A CA 1
ATOM 816 C C . LYS A 1 98 ? -39.665 41.996 7.869 1.00 47.81 98 LYS A C 1
ATOM 818 O O . LYS A 1 98 ? -39.581 40.786 8.115 1.00 47.81 98 LYS A O 1
ATOM 823 N N . GLN A 1 99 ? -39.310 42.494 6.681 1.00 52.53 99 GLN A N 1
ATOM 824 C CA . GLN A 1 99 ? -38.860 41.657 5.564 1.00 52.53 99 GLN A CA 1
ATOM 825 C C . GLN A 1 99 ? -37.398 41.203 5.715 1.00 52.53 99 GLN A C 1
ATOM 827 O O . GLN A 1 99 ? -37.089 40.031 5.461 1.00 52.53 99 GLN A O 1
ATOM 832 N N . CYS A 1 100 ? -36.512 42.077 6.204 1.00 39.62 100 CYS A N 1
ATOM 833 C CA . CYS A 1 100 ? -35.111 41.738 6.465 1.00 39.62 100 CYS A CA 1
ATOM 834 C C . CYS A 1 100 ? -34.967 40.717 7.616 1.00 39.62 100 CYS A C 1
ATOM 836 O O . CYS A 1 100 ? -34.245 39.720 7.486 1.00 39.62 100 CYS A O 1
ATOM 838 N N . ASN A 1 101 ? -35.759 40.863 8.687 1.00 45.75 101 ASN A N 1
ATOM 839 C CA . ASN A 1 101 ? -35.756 39.933 9.824 1.00 45.75 101 ASN A CA 1
ATOM 840 C C . ASN A 1 101 ? -36.261 38.525 9.477 1.00 45.75 101 ASN A C 1
ATOM 842 O O . ASN A 1 101 ? -35.723 37.532 9.975 1.00 45.75 101 ASN A O 1
ATOM 846 N N . ARG A 1 102 ? -37.234 38.395 8.563 1.00 48.75 102 ARG A N 1
ATOM 847 C CA . ARG A 1 102 ? -37.679 37.081 8.056 1.00 48.75 102 ARG A CA 1
ATOM 848 C C . ARG A 1 102 ? -36.586 36.364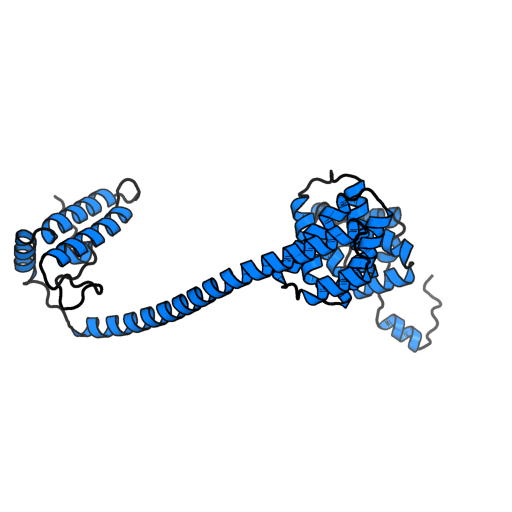 7.256 1.00 48.75 102 ARG A C 1
ATOM 850 O O . ARG A 1 102 ? -36.443 35.146 7.378 1.00 48.75 102 ARG A O 1
ATOM 857 N N . ARG A 1 103 ? -35.801 37.101 6.460 1.00 48.12 103 ARG A N 1
ATOM 858 C CA . ARG A 1 103 ? -34.671 36.553 5.685 1.00 48.12 103 ARG A CA 1
ATOM 859 C C . ARG A 1 103 ? -33.488 36.177 6.584 1.00 48.12 103 ARG A C 1
ATOM 861 O O . ARG A 1 103 ? -32.873 35.136 6.358 1.00 48.12 103 ARG A O 1
ATOM 868 N N . ARG A 1 104 ? -33.214 36.958 7.637 1.00 43.69 104 ARG A N 1
ATOM 869 C CA . ARG A 1 104 ? -32.163 36.663 8.628 1.00 43.69 104 ARG A CA 1
ATOM 870 C C . ARG A 1 104 ? -32.508 35.466 9.526 1.00 43.69 104 ARG A C 1
ATOM 872 O O . ARG A 1 104 ? -31.691 34.555 9.593 1.00 43.69 104 ARG A O 1
ATOM 879 N N . LYS A 1 105 ? -33.725 35.364 10.090 1.00 45.19 105 LYS A N 1
ATOM 880 C CA . LYS A 1 105 ? -34.140 34.210 10.932 1.00 45.19 105 LYS A CA 1
ATOM 881 C C . LYS A 1 105 ? -34.000 32.851 10.230 1.00 45.19 105 LYS A C 1
ATOM 883 O O . LYS A 1 105 ? -33.551 31.891 10.853 1.00 45.19 105 LYS A O 1
ATOM 888 N N . LYS A 1 106 ? -34.324 32.772 8.932 1.00 48.31 106 LYS A N 1
ATOM 889 C CA . LYS A 1 106 ? -34.142 31.542 8.134 1.00 48.31 106 LYS A CA 1
ATOM 890 C C . LYS A 1 106 ? -32.662 31.178 7.947 1.00 48.31 106 LYS A C 1
ATOM 892 O O . LYS A 1 106 ? -32.315 30.002 8.003 1.00 48.31 106 LYS A O 1
ATOM 897 N N . LYS A 1 107 ? -31.786 32.177 7.789 1.00 43.59 107 LYS A N 1
ATOM 898 C CA . LYS A 1 107 ? -30.334 31.990 7.628 1.00 43.59 107 LYS A CA 1
ATOM 899 C C . LYS A 1 107 ? -29.674 31.502 8.926 1.00 43.59 107 LYS A C 1
ATOM 901 O O . LYS A 1 107 ? -28.854 30.588 8.876 1.00 43.59 107 LYS A O 1
ATOM 906 N N . THR A 1 108 ? -30.091 32.033 10.079 1.00 49.91 108 THR A N 1
ATOM 907 C CA . THR A 1 108 ? -29.548 31.658 11.396 1.00 49.91 108 THR A CA 1
ATOM 908 C C . THR A 1 108 ? -29.973 30.253 11.828 1.00 49.91 108 THR A C 1
ATOM 910 O O . THR A 1 108 ? -29.138 29.501 12.321 1.00 49.91 108 THR A O 1
ATOM 913 N N . GLN A 1 109 ? -31.230 29.850 11.593 1.00 55.41 109 GLN A N 1
ATOM 914 C CA . GLN A 1 109 ? -31.698 28.489 11.909 1.00 55.41 109 GLN A CA 1
ATOM 915 C C . GLN A 1 109 ? -31.019 27.426 11.039 1.00 55.41 109 GLN A C 1
ATOM 917 O O . GLN A 1 109 ? -30.620 26.378 11.541 1.00 55.41 109 GLN A O 1
ATOM 922 N N . GLN A 1 110 ? -30.823 27.710 9.749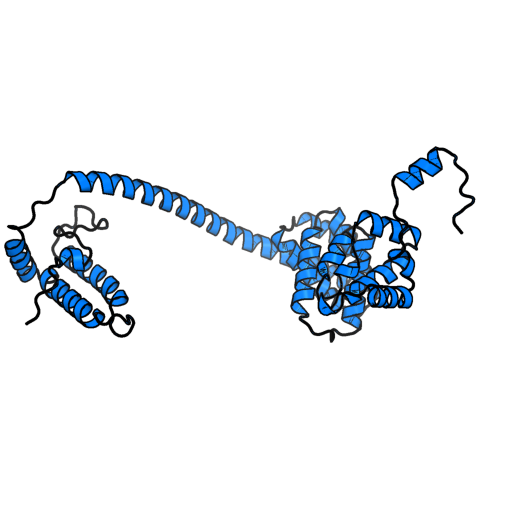 1.00 51.94 110 GLN A N 1
ATOM 923 C CA . GLN A 1 110 ? -30.121 26.804 8.844 1.00 51.94 110 GLN A CA 1
ATOM 924 C C . GLN A 1 110 ? -28.624 26.702 9.188 1.00 51.94 110 GLN A C 1
ATOM 926 O O . GLN A 1 110 ? -28.078 25.602 9.216 1.00 51.94 110 GLN A O 1
ATOM 931 N N . GLN A 1 111 ? -27.963 27.812 9.541 1.00 56.75 111 GLN A N 1
ATOM 932 C CA . GLN A 1 111 ? -26.581 27.784 10.042 1.00 56.75 111 GLN A CA 1
ATOM 933 C C . GLN A 1 111 ? -26.448 27.063 11.387 1.00 56.75 111 GLN A C 1
ATOM 935 O O . GLN A 1 111 ? -25.491 26.319 11.566 1.00 56.75 111 GLN A O 1
ATOM 940 N N . GLN A 1 112 ? -27.395 27.228 12.315 1.00 57.34 112 GLN A N 1
ATOM 941 C CA . GLN A 1 112 ? -27.406 26.492 13.584 1.00 57.34 112 GLN A CA 1
ATOM 942 C C . GLN A 1 112 ? -27.648 24.996 13.373 1.00 57.34 112 GLN A C 1
ATOM 944 O O . GLN A 1 112 ? -26.992 24.187 14.020 1.00 57.34 112 GLN A O 1
ATOM 949 N N . TYR A 1 113 ? -28.514 24.614 12.432 1.00 60.69 113 TYR A N 1
ATOM 950 C CA . TYR A 1 113 ? -28.692 23.219 12.031 1.00 60.69 113 TYR A CA 1
ATOM 951 C C . TYR A 1 113 ? -27.387 22.627 11.477 1.00 60.69 113 TYR A C 1
ATOM 953 O O . TYR A 1 113 ? -26.907 21.628 12.007 1.00 60.69 113 TYR A O 1
ATOM 961 N N . TYR A 1 114 ? -26.744 23.277 10.497 1.00 51.81 114 TYR A N 1
ATOM 962 C CA . TYR A 1 114 ? -25.465 22.800 9.954 1.00 51.81 114 TYR A CA 1
ATOM 963 C C . TYR A 1 114 ? -24.326 22.817 10.989 1.00 51.81 114 TYR A C 1
ATOM 965 O O . TYR A 1 114 ? -23.509 21.900 10.995 1.00 51.81 114 TYR A O 1
ATOM 973 N N . ALA A 1 115 ? -24.294 23.788 11.907 1.00 55.75 115 ALA A N 1
ATOM 974 C CA . ALA A 1 115 ? -23.320 23.840 12.999 1.00 55.75 115 ALA A CA 1
ATOM 975 C C . ALA A 1 115 ? -23.557 22.749 14.057 1.00 55.75 115 ALA A C 1
ATOM 977 O O . ALA A 1 115 ? -22.599 22.197 14.591 1.00 55.75 115 ALA A O 1
ATOM 978 N N . ASN A 1 116 ? -24.812 22.400 14.351 1.00 57.75 116 ASN A N 1
ATOM 979 C CA . ASN A 1 116 ? -25.149 21.318 15.278 1.00 57.75 116 ASN A CA 1
ATOM 980 C C . ASN A 1 116 ? -24.882 19.940 14.656 1.00 57.75 116 ASN A C 1
ATOM 982 O O . ASN A 1 116 ? -24.347 19.071 15.339 1.00 57.75 116 ASN A O 1
ATOM 986 N N . VAL A 1 117 ? -25.150 19.767 13.357 1.00 57.56 117 VAL A N 1
ATOM 987 C CA . VAL A 1 117 ? -24.741 18.579 12.587 1.00 57.56 117 VAL A CA 1
ATOM 988 C C . VAL A 1 117 ? -23.213 18.446 12.579 1.00 57.56 117 VAL A C 1
ATOM 990 O O . VAL A 1 117 ? -22.698 17.363 12.840 1.00 57.56 117 VAL A O 1
ATOM 993 N N . GLN A 1 118 ? -22.478 19.550 12.380 1.00 50.62 118 GLN A N 1
ATOM 994 C CA . GLN A 1 118 ? -21.013 19.569 12.462 1.00 50.62 118 GLN A CA 1
ATOM 995 C C . GLN A 1 118 ? -20.494 19.225 13.868 1.00 50.62 118 GLN A C 1
ATOM 997 O O . GLN A 1 118 ? -19.583 18.407 13.993 1.00 50.62 118 GLN A O 1
ATOM 1002 N N . ARG A 1 119 ? -21.099 19.772 14.931 1.00 50.44 119 ARG A N 1
ATOM 1003 C CA . ARG A 1 119 ? -20.729 19.475 16.328 1.00 50.44 119 ARG A CA 1
ATOM 1004 C C . ARG A 1 119 ? -20.981 18.016 16.709 1.00 50.44 119 ARG A C 1
ATOM 1006 O O . ARG A 1 119 ? -20.100 17.386 17.292 1.00 50.44 119 ARG A O 1
ATOM 1013 N N . GLN A 1 120 ? -22.121 17.456 16.303 1.00 46.16 120 GLN A N 1
ATOM 1014 C CA . GLN A 1 120 ? -22.410 16.031 16.483 1.00 46.16 120 GLN A CA 1
ATOM 1015 C C . GLN A 1 120 ? -21.404 15.161 15.724 1.00 46.16 120 GLN A C 1
ATOM 1017 O O . GLN A 1 120 ? -20.877 14.219 16.310 1.00 46.16 120 GLN A O 1
ATOM 1022 N N . SER A 1 121 ? -21.043 15.523 14.484 1.00 44.44 121 SER A N 1
ATOM 1023 C CA . SER A 1 121 ? -20.002 14.800 13.744 1.00 44.44 121 SER A CA 1
ATOM 1024 C C . SER A 1 121 ? -18.620 14.887 14.403 1.00 44.44 121 SER A C 1
ATOM 1026 O O . SER A 1 121 ? -17.914 13.887 14.413 1.00 44.44 121 SER A O 1
ATOM 1028 N N . THR A 1 122 ? -18.243 16.008 15.033 1.00 41.16 122 THR A N 1
ATOM 1029 C CA . THR A 1 122 ? -16.948 16.146 15.732 1.00 41.16 122 THR A CA 1
ATOM 1030 C C . THR A 1 122 ? -16.875 15.405 17.076 1.00 41.16 122 THR A C 1
ATOM 1032 O O . THR A 1 122 ? -15.801 14.945 17.471 1.00 41.16 122 THR A O 1
ATOM 1035 N N . GLU A 1 123 ? -17.997 15.238 17.781 1.00 47.47 123 GLU A N 1
ATOM 1036 C CA . GLU A 1 123 ? -18.056 14.497 19.055 1.00 47.47 123 GLU A CA 1
ATOM 1037 C C . GLU A 1 123 ? -18.095 12.972 18.852 1.00 47.47 123 GLU A C 1
ATOM 1039 O O . GLU A 1 123 ? -17.454 12.230 19.601 1.00 47.47 123 GLU A O 1
ATOM 1044 N N . THR A 1 124 ? -18.764 12.480 17.801 1.00 46.19 124 THR A N 1
ATOM 1045 C CA . THR A 1 124 ? -18.658 11.066 17.399 1.00 46.19 124 THR A CA 1
ATOM 1046 C C . THR A 1 124 ? -17.281 10.737 16.820 1.00 46.19 124 THR A C 1
ATOM 1048 O O . THR A 1 124 ? -16.719 9.694 17.145 1.00 46.19 124 THR A O 1
ATOM 1051 N N . ASP A 1 125 ? -16.688 11.643 16.037 1.00 53.22 125 ASP A N 1
ATOM 1052 C CA . ASP A 1 125 ? -15.371 11.463 15.409 1.00 53.22 125 ASP A CA 1
ATOM 1053 C C . ASP A 1 125 ? -14.228 11.461 16.444 1.00 53.22 125 ASP A C 1
ATOM 1055 O O . ASP A 1 125 ? -13.281 10.690 16.326 1.00 53.22 125 ASP A O 1
ATOM 1059 N N . SER A 1 126 ? -14.336 12.228 17.536 1.00 57.03 126 SER A N 1
ATOM 1060 C CA . SER A 1 126 ? -13.333 12.218 18.617 1.00 57.03 126 SER A CA 1
ATOM 1061 C C . SER A 1 126 ? -13.341 10.928 19.451 1.00 57.03 126 SER A C 1
ATOM 1063 O O . SER A 1 126 ? -12.270 10.393 19.734 1.00 57.03 126 SER A O 1
ATOM 1065 N N . ARG A 1 127 ? -14.509 10.361 19.790 1.00 56.47 127 ARG A N 1
ATOM 1066 C CA . ARG A 1 127 ? -14.585 9.047 20.473 1.00 56.47 127 ARG A CA 1
ATOM 1067 C C . ARG A 1 127 ? -14.200 7.884 19.555 1.00 56.47 127 ARG A C 1
ATOM 1069 O O . ARG A 1 127 ? -13.553 6.938 20.004 1.00 56.47 127 ARG A O 1
ATOM 1076 N N . GLN A 1 128 ? -14.558 7.960 18.275 1.00 60.50 128 GLN A N 1
ATOM 1077 C CA . GLN A 1 128 ? -14.237 6.924 17.294 1.00 60.50 128 GLN A CA 1
ATOM 1078 C C . GLN A 1 128 ? -12.741 6.907 16.950 1.00 60.50 128 GLN A C 1
ATOM 1080 O O . GLN A 1 128 ? -12.146 5.834 16.922 1.00 60.50 128 GLN A O 1
ATOM 1085 N N . LYS A 1 129 ? -12.092 8.076 16.853 1.00 63.88 129 LYS A N 1
ATOM 1086 C CA . LYS A 1 129 ? -10.628 8.193 16.712 1.00 63.88 129 LYS A CA 1
ATOM 1087 C C . LYS A 1 129 ? -9.850 7.559 17.865 1.00 63.88 129 LYS A C 1
ATOM 1089 O O . LYS A 1 129 ? -8.812 6.949 17.625 1.00 63.88 129 LYS A O 1
ATOM 1094 N N . VAL A 1 130 ? -10.336 7.670 19.105 1.00 70.25 130 VAL A N 1
ATOM 1095 C CA . VAL A 1 130 ? -9.681 7.047 20.273 1.00 70.25 130 VAL A CA 1
ATOM 1096 C C . VAL A 1 130 ? -9.784 5.519 20.211 1.00 70.25 130 VAL A C 1
ATOM 1098 O O . VAL A 1 130 ? -8.784 4.830 20.408 1.00 70.25 130 VAL A O 1
ATOM 1101 N N . ASN A 1 131 ? -10.958 4.977 19.878 1.00 75.94 131 ASN A N 1
ATOM 1102 C CA . ASN A 1 131 ? -11.144 3.529 19.732 1.00 75.94 131 ASN A CA 1
ATOM 1103 C C . ASN A 1 131 ? -10.340 2.953 18.555 1.00 75.94 131 ASN A C 1
ATOM 1105 O O . ASN A 1 131 ? -9.741 1.881 18.679 1.00 75.94 131 ASN A O 1
ATOM 1109 N N . ASP A 1 132 ? -10.271 3.683 17.443 1.00 81.75 132 ASP A N 1
ATOM 1110 C CA . ASP A 1 132 ? -9.466 3.316 16.278 1.00 81.75 132 ASP A CA 1
ATOM 1111 C C . ASP A 1 132 ? -7.968 3.332 16.608 1.00 81.75 132 ASP A C 1
ATOM 1113 O O . ASP A 1 132 ? -7.255 2.400 16.240 1.00 81.75 132 ASP A O 1
ATOM 1117 N N . ALA A 1 133 ? -7.492 4.316 17.379 1.00 86.56 133 ALA A N 1
ATOM 1118 C CA . ALA A 1 133 ? -6.103 4.372 17.833 1.00 86.56 133 ALA A CA 1
ATOM 1119 C C . ALA A 1 133 ? -5.733 3.170 18.719 1.00 86.56 133 ALA A C 1
ATOM 1121 O O . ALA A 1 133 ? -4.697 2.542 18.504 1.00 86.56 133 ALA A O 1
ATOM 1122 N N . VAL A 1 134 ? -6.596 2.789 19.667 1.00 89.75 134 VAL A N 1
ATOM 1123 C CA . VAL A 1 134 ? -6.376 1.599 20.514 1.00 89.75 134 VAL A CA 1
ATOM 1124 C C . VAL A 1 134 ? -6.364 0.318 19.675 1.00 89.75 134 VAL A C 1
ATOM 1126 O O . VAL A 1 134 ? -5.527 -0.563 19.882 1.00 89.75 134 VAL A O 1
ATOM 1129 N N . THR A 1 135 ? -7.280 0.210 18.714 1.00 92.44 135 THR A N 1
ATOM 1130 C CA . THR A 1 135 ? -7.365 -0.930 17.789 1.00 92.44 135 THR A CA 1
ATOM 1131 C C . THR A 1 135 ? -6.110 -1.031 16.922 1.00 92.44 135 THR A C 1
ATOM 1133 O O . THR A 1 135 ? -5.549 -2.115 16.759 1.00 92.44 135 THR A O 1
ATOM 1136 N N . LEU A 1 136 ? -5.625 0.104 16.421 1.00 93.88 136 LEU A N 1
ATOM 1137 C CA . LEU A 1 136 ? -4.400 0.203 15.641 1.00 93.88 136 LEU A CA 1
ATOM 1138 C C . LEU A 1 136 ? -3.163 -0.189 16.459 1.00 93.88 136 LEU A C 1
ATOM 1140 O O . LEU A 1 136 ? -2.326 -0.934 15.952 1.00 93.88 136 LEU A O 1
ATOM 1144 N N . GLU A 1 137 ? -3.044 0.254 17.711 1.00 94.88 137 GLU A N 1
ATOM 1145 C CA . GLU A 1 137 ? -1.917 -0.140 18.569 1.00 94.88 137 GLU A CA 1
ATOM 1146 C C . GLU A 1 137 ? -1.908 -1.648 18.855 1.00 94.88 137 GLU A C 1
ATOM 1148 O O . GLU A 1 137 ? -0.858 -2.284 18.768 1.00 94.88 137 GLU A O 1
ATOM 1153 N N . LYS A 1 138 ? -3.079 -2.262 19.068 1.00 95.31 138 LYS A N 1
ATOM 1154 C CA . LYS A 1 138 ? -3.192 -3.730 19.165 1.00 95.31 138 LYS A CA 1
ATOM 1155 C C . LYS A 1 138 ? -2.798 -4.433 17.862 1.00 95.31 138 LYS A C 1
ATOM 1157 O O . LYS A 1 138 ? -2.133 -5.465 17.886 1.00 95.31 138 LYS A O 1
ATOM 1162 N N . ALA A 1 139 ? -3.178 -3.887 16.706 1.00 96.31 139 ALA A N 1
ATOM 1163 C CA . ALA A 1 139 ? -2.778 -4.454 15.419 1.00 96.31 139 ALA A CA 1
ATOM 1164 C C . ALA A 1 139 ? -1.253 -4.398 15.224 1.00 96.31 139 ALA A C 1
ATOM 1166 O O . ALA A 1 139 ? -0.646 -5.384 14.802 1.00 96.31 139 ALA A O 1
ATOM 1167 N N . LYS A 1 140 ? -0.620 -3.273 15.584 1.00 96.94 140 LYS A N 1
ATOM 1168 C CA . LYS A 1 140 ? 0.843 -3.127 15.560 1.00 96.94 140 LYS A CA 1
ATOM 1169 C C . LYS A 1 140 ? 1.526 -4.112 16.507 1.00 96.94 140 LYS A C 1
ATOM 1171 O O . LYS A 1 140 ? 2.518 -4.717 16.108 1.00 96.94 140 LYS A O 1
ATOM 1176 N N . SER A 1 141 ? 0.985 -4.324 17.711 1.00 96.69 141 SER A N 1
ATOM 1177 C CA . SER A 1 141 ? 1.564 -5.282 18.660 1.00 96.69 141 SER A CA 1
ATOM 1178 C C . SER A 1 141 ? 1.512 -6.717 18.130 1.00 96.69 141 SER A C 1
ATOM 1180 O O . SER A 1 141 ? 2.498 -7.436 18.245 1.00 96.69 141 SER A O 1
ATOM 1182 N N . PHE A 1 142 ? 0.424 -7.123 17.463 1.00 96.69 142 PHE A N 1
ATOM 1183 C CA . PHE A 1 142 ? 0.356 -8.444 16.824 1.00 96.69 142 PHE A CA 1
ATOM 1184 C C . PHE A 1 142 ? 1.406 -8.632 15.723 1.00 96.69 142 PHE A C 1
ATOM 1186 O O . PHE A 1 142 ? 1.951 -9.727 15.576 1.00 96.69 142 PHE A O 1
ATOM 1193 N N . PHE A 1 143 ? 1.711 -7.582 14.957 1.00 96.75 143 PHE A N 1
ATOM 1194 C CA . PHE A 1 143 ? 2.796 -7.631 13.977 1.00 96.75 143 PHE A CA 1
ATOM 1195 C C . PHE A 1 143 ? 4.177 -7.719 14.644 1.00 96.75 143 PHE A C 1
ATOM 1197 O O . PHE A 1 143 ? 5.026 -8.502 14.219 1.00 96.75 143 PHE A O 1
ATOM 1204 N N . ASP A 1 144 ? 4.402 -6.949 15.707 1.00 95.88 144 ASP A N 1
ATOM 1205 C CA . ASP A 1 144 ? 5.662 -6.976 16.454 1.00 95.88 144 ASP A CA 1
ATOM 1206 C C . ASP A 1 144 ? 5.900 -8.354 17.111 1.00 95.88 144 ASP A C 1
ATOM 1208 O O . ASP A 1 144 ? 7.025 -8.867 17.092 1.00 95.88 144 ASP A O 1
ATOM 1212 N N . ASP A 1 145 ? 4.844 -8.998 17.617 1.00 95.06 145 ASP A N 1
ATOM 1213 C CA . ASP A 1 145 ? 4.886 -10.368 18.140 1.00 95.06 145 ASP A CA 1
ATOM 1214 C C . ASP A 1 145 ? 5.207 -11.398 17.048 1.00 95.06 145 ASP A C 1
ATOM 1216 O O . ASP A 1 145 ? 5.969 -12.338 17.290 1.00 95.06 145 ASP A O 1
ATOM 1220 N N . PHE A 1 146 ? 4.672 -11.213 15.837 1.00 95.44 146 PHE A N 1
ATOM 1221 C CA . PHE A 1 146 ? 4.985 -12.045 14.673 1.00 95.44 146 PHE A CA 1
ATOM 1222 C C . PHE A 1 146 ? 6.469 -11.960 14.287 1.00 95.44 146 PHE A C 1
ATOM 1224 O O . PHE A 1 146 ? 7.138 -12.991 14.164 1.00 95.44 146 PHE A O 1
ATOM 1231 N N . LEU A 1 147 ? 7.020 -10.745 14.180 1.00 93.00 147 LEU A N 1
ATOM 1232 C CA . LEU A 1 147 ? 8.453 -10.563 13.915 1.00 93.00 147 LEU A CA 1
ATOM 1233 C C . LEU A 1 147 ? 9.321 -11.167 15.029 1.00 93.00 147 LEU A C 1
ATOM 1235 O O . LEU A 1 147 ? 10.343 -11.795 14.759 1.00 93.00 147 LEU A O 1
ATOM 1239 N N . SER A 1 148 ? 8.863 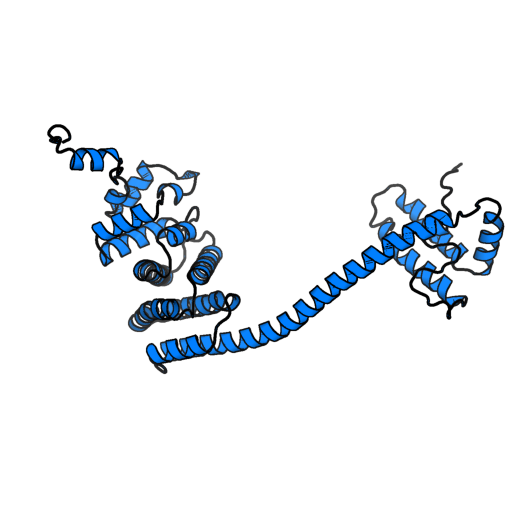-11.070 16.278 1.00 90.94 148 SER A N 1
ATOM 1240 C CA . SER A 1 148 ? 9.564 -11.602 17.452 1.00 90.94 148 SER A CA 1
ATOM 1241 C C . SER A 1 148 ? 9.417 -13.120 17.654 1.00 90.94 148 SER A C 1
ATOM 1243 O O . SER A 1 148 ? 9.827 -13.617 18.701 1.00 90.94 148 SER A O 1
ATOM 1245 N N . ASN A 1 149 ? 8.833 -13.869 16.705 1.00 87.94 149 ASN A N 1
ATOM 1246 C CA . ASN A 1 149 ? 8.525 -15.309 16.826 1.00 87.94 149 ASN A CA 1
ATOM 1247 C C . ASN A 1 149 ? 7.545 -15.686 17.954 1.00 87.94 149 ASN A C 1
ATOM 1249 O O . ASN A 1 149 ? 7.396 -16.862 18.282 1.00 87.94 149 ASN A O 1
ATOM 1253 N N . LYS A 1 150 ? 6.842 -14.720 18.547 1.00 79.25 150 LYS A N 1
ATOM 1254 C CA . LYS A 1 150 ? 5.854 -14.975 19.608 1.00 79.25 150 LYS A CA 1
ATOM 1255 C C . LYS A 1 150 ? 4.497 -15.415 19.052 1.00 79.25 150 LYS A C 1
ATOM 1257 O O . LYS A 1 150 ? 3.672 -15.965 19.782 1.00 79.25 150 LYS A O 1
ATOM 1262 N N . ALA A 1 151 ? 4.254 -15.179 17.764 1.00 83.31 151 ALA A N 1
ATOM 1263 C CA . ALA A 1 151 ? 3.044 -15.584 17.064 1.00 83.31 151 ALA A CA 1
ATOM 1264 C C . ALA A 1 151 ? 3.373 -16.125 15.668 1.00 83.31 151 ALA A C 1
ATOM 1266 O O . ALA A 1 151 ? 4.266 -15.624 14.990 1.00 83.31 151 ALA A O 1
ATOM 1267 N N . ASN A 1 152 ? 2.627 -17.142 15.234 1.00 91.44 152 ASN A N 1
ATOM 1268 C CA . ASN A 1 152 ? 2.727 -17.667 13.876 1.00 91.44 152 ASN A CA 1
ATOM 1269 C C . ASN A 1 152 ? 1.857 -16.857 12.900 1.00 91.44 152 ASN A C 1
ATOM 1271 O O . ASN A 1 152 ? 0.956 -16.120 13.304 1.00 91.44 152 ASN A O 1
ATOM 1275 N N . LEU A 1 153 ? 2.108 -17.042 11.603 1.00 91.56 153 LEU A N 1
ATOM 1276 C CA . LEU A 1 153 ? 1.406 -16.358 10.516 1.00 91.56 153 LEU A CA 1
ATOM 1277 C C . LEU A 1 153 ? -0.126 -16.434 10.655 1.00 91.56 153 LEU A C 1
ATOM 1279 O O . LEU A 1 153 ? -0.809 -15.412 10.633 1.00 91.56 153 LEU A O 1
ATOM 1283 N N . ALA A 1 154 ? -0.663 -17.643 10.840 1.00 93.88 154 ALA A N 1
ATOM 1284 C CA . ALA A 1 154 ? -2.103 -17.884 10.887 1.00 93.88 154 ALA A CA 1
ATOM 1285 C C . ALA A 1 154 ? -2.781 -17.173 12.070 1.00 93.88 154 ALA A C 1
ATOM 1287 O O . ALA A 1 154 ? -3.814 -16.524 11.898 1.00 93.88 154 ALA A O 1
ATOM 1288 N N . LYS A 1 155 ? -2.174 -17.244 13.262 1.00 94.19 155 LYS A N 1
ATOM 1289 C CA . LYS A 1 155 ? -2.667 -16.579 14.473 1.00 94.19 155 LYS A CA 1
ATOM 1290 C C . LYS A 1 155 ? -2.639 -15.063 14.314 1.00 94.19 155 LYS A C 1
ATOM 1292 O O . LYS A 1 155 ? -3.617 -14.402 14.650 1.00 94.19 155 LYS A O 1
ATOM 1297 N N . THR A 1 156 ? -1.559 -14.514 13.761 1.00 95.62 156 THR A N 1
ATOM 1298 C CA . THR A 1 156 ? -1.426 -13.070 13.524 1.00 95.62 156 THR A CA 1
ATOM 1299 C C . THR A 1 156 ? -2.506 -12.555 12.577 1.00 95.62 156 THR A C 1
ATOM 1301 O O . THR A 1 156 ? -3.185 -11.579 12.894 1.00 95.62 156 THR A O 1
ATOM 1304 N N . VAL A 1 157 ? -2.731 -13.243 11.453 1.00 95.75 157 VAL A N 1
ATOM 1305 C CA . VAL A 1 157 ? -3.770 -12.872 10.479 1.00 95.75 157 VAL A CA 1
ATOM 1306 C C . VAL A 1 157 ? -5.166 -12.957 11.101 1.00 95.75 157 VAL A C 1
ATOM 1308 O O . VAL A 1 157 ? -5.965 -12.034 10.935 1.00 95.75 157 VAL A O 1
ATOM 1311 N N . ALA A 1 158 ? -5.459 -14.022 11.856 1.00 95.25 158 ALA A N 1
ATOM 1312 C CA . ALA A 1 158 ? -6.743 -14.183 12.538 1.00 95.25 158 ALA A CA 1
ATOM 1313 C C . ALA A 1 158 ? -6.994 -13.060 13.558 1.00 95.25 158 ALA A C 1
ATOM 1315 O O . ALA A 1 158 ? -8.067 -12.454 13.554 1.00 95.25 158 ALA A O 1
ATOM 1316 N N . ASN A 1 159 ? -5.987 -12.73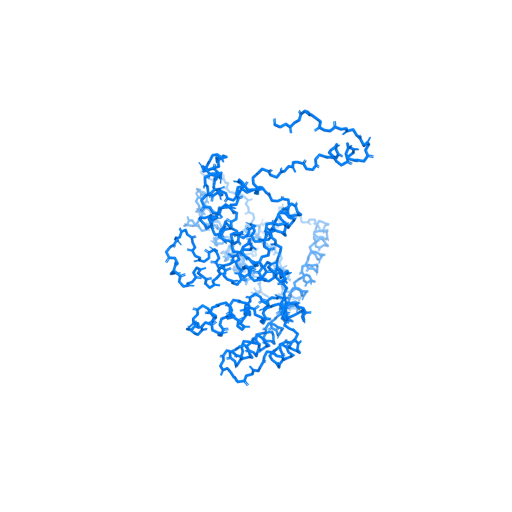4 14.371 1.00 95.00 159 ASN A N 1
ATOM 1317 C CA . ASN A 1 159 ? -6.067 -11.667 15.364 1.00 95.00 159 ASN A CA 1
ATOM 1318 C C . ASN A 1 159 ? -6.291 -10.297 14.711 1.00 95.00 159 ASN A C 1
ATOM 1320 O O . ASN A 1 159 ? -7.181 -9.555 15.121 1.00 95.00 159 ASN A O 1
ATOM 1324 N N . MET A 1 160 ? -5.536 -9.966 13.658 1.00 95.00 160 MET A N 1
ATOM 1325 C CA . MET A 1 160 ? -5.705 -8.693 12.947 1.00 95.00 160 MET A CA 1
ATOM 1326 C C . MET A 1 160 ? -7.066 -8.587 12.250 1.00 95.00 160 MET A C 1
ATOM 1328 O O . MET A 1 160 ? -7.671 -7.516 12.244 1.00 95.00 160 MET A O 1
ATOM 1332 N N . LYS A 1 161 ? -7.589 -9.694 11.711 1.00 94.50 161 LYS A N 1
ATOM 1333 C CA . LYS A 1 161 ? -8.926 -9.741 11.101 1.00 94.50 161 LYS A CA 1
ATOM 1334 C C . LYS A 1 161 ? -10.036 -9.436 12.106 1.00 94.50 161 LYS A C 1
ATOM 1336 O O . LYS A 1 161 ? -10.984 -8.727 11.776 1.00 94.50 161 LYS A O 1
ATOM 1341 N N . GLN A 1 162 ? -9.920 -9.945 13.332 1.00 93.75 162 GLN A N 1
ATOM 1342 C CA . GLN A 1 162 ? -10.919 -9.725 14.383 1.00 93.75 162 GLN A CA 1
ATOM 1343 C C . GLN A 1 162 ? -11.007 -8.260 14.830 1.00 93.75 162 GLN A C 1
ATOM 1345 O O . GLN A 1 162 ? -12.079 -7.818 15.237 1.00 93.75 162 GLN A O 1
ATOM 1350 N N . LEU A 1 163 ? -9.913 -7.500 14.713 1.00 92.12 163 LEU A N 1
ATOM 1351 C CA . LEU A 1 163 ? -9.854 -6.097 15.127 1.00 92.12 163 LEU A CA 1
ATOM 1352 C C . LEU A 1 163 ? -10.704 -5.149 14.265 1.00 92.12 163 LEU A C 1
ATOM 1354 O O . LEU A 1 163 ? -10.971 -4.042 14.716 1.00 92.12 163 LEU A O 1
ATOM 1358 N N . LYS A 1 164 ? -11.142 -5.558 13.061 1.00 89.62 164 LYS A N 1
ATOM 1359 C CA . LYS A 1 164 ? -11.918 -4.715 12.122 1.00 89.62 164 LYS A CA 1
ATOM 1360 C C . LYS A 1 164 ? -11.289 -3.327 11.929 1.00 89.62 164 LYS A C 1
ATOM 1362 O O . LYS A 1 164 ? -11.914 -2.300 12.179 1.00 89.62 164 LYS A O 1
ATOM 1367 N N . ILE A 1 165 ? -10.031 -3.321 11.500 1.00 90.75 165 ILE A N 1
ATOM 1368 C CA . ILE A 1 165 ? -9.231 -2.106 11.322 1.00 90.75 165 ILE A CA 1
ATOM 1369 C C . ILE A 1 165 ? -9.942 -1.144 10.362 1.00 90.75 165 ILE A C 1
ATOM 1371 O O . ILE A 1 165 ? -10.378 -1.539 9.282 1.00 90.75 165 ILE A O 1
ATOM 1375 N N . SER A 1 166 ? -10.082 0.120 10.768 1.00 89.44 166 SER A N 1
ATOM 1376 C CA . SER A 1 166 ? -10.714 1.144 9.937 1.00 89.44 166 SER A CA 1
ATOM 1377 C C . SER A 1 166 ? -9.828 1.515 8.745 1.00 89.44 166 SER A C 1
ATOM 1379 O O . SER A 1 166 ? -8.600 1.492 8.840 1.00 89.44 166 SER A O 1
ATOM 1381 N N . LYS A 1 167 ? -10.442 1.936 7.630 1.00 86.94 167 LYS A N 1
ATOM 1382 C CA . LYS A 1 167 ? -9.720 2.322 6.399 1.00 86.94 167 LYS A CA 1
ATOM 1383 C C . LYS A 1 167 ? -8.634 3.376 6.639 1.00 86.94 167 LYS A C 1
ATOM 1385 O O . LYS A 1 167 ? -7.568 3.311 6.044 1.00 86.94 167 LYS A O 1
ATOM 1390 N N . GLN A 1 168 ? -8.893 4.323 7.542 1.00 84.44 168 GLN A N 1
ATOM 1391 C CA . GLN A 1 168 ? -7.949 5.387 7.910 1.00 84.44 168 GLN A CA 1
ATOM 1392 C C . GLN A 1 168 ? -6.722 4.849 8.670 1.00 84.44 168 GLN A C 1
ATOM 1394 O O . GLN A 1 168 ? -5.643 5.438 8.626 1.00 84.44 168 GLN A O 1
ATOM 1399 N N . SER A 1 169 ? -6.871 3.710 9.349 1.00 91.38 169 SER A N 1
ATOM 1400 C CA . SER A 1 169 ? -5.816 3.078 10.142 1.00 91.38 169 SER A CA 1
ATOM 1401 C C . SER A 1 169 ? -4.948 2.115 9.322 1.00 91.38 169 SER A C 1
ATOM 1403 O O . SER A 1 169 ? -3.797 1.879 9.696 1.00 91.38 169 SER A O 1
ATOM 1405 N N . GLU A 1 170 ? -5.450 1.593 8.195 1.00 93.62 170 GLU A N 1
ATOM 1406 C CA . GLU A 1 170 ? -4.724 0.657 7.320 1.00 93.62 170 GLU A CA 1
ATOM 1407 C C . GLU A 1 170 ? -3.369 1.225 6.861 1.00 93.62 170 GLU A C 1
ATOM 1409 O O . GLU A 1 170 ? -2.346 0.542 6.956 1.00 93.62 170 GLU A O 1
ATOM 1414 N N . CYS A 1 171 ? -3.337 2.493 6.431 1.00 93.25 171 CYS A N 1
ATOM 1415 C CA . CYS A 1 171 ? -2.113 3.171 5.987 1.00 93.25 171 CYS A CA 1
ATOM 1416 C C . CYS A 1 171 ? -1.075 3.279 7.110 1.00 93.25 171 CYS A C 1
ATOM 1418 O O . CYS A 1 171 ? 0.123 3.065 6.902 1.00 93.25 171 CYS A O 1
ATOM 1420 N N . THR A 1 172 ? -1.529 3.567 8.331 1.00 94.31 172 THR A N 1
ATOM 1421 C CA . THR A 1 172 ? -0.642 3.674 9.494 1.00 94.31 172 THR A CA 1
ATOM 1422 C C . THR A 1 172 ? -0.096 2.307 9.908 1.00 94.31 172 THR A C 1
ATOM 1424 O O . THR A 1 172 ? 1.086 2.197 10.246 1.00 94.31 172 THR A O 1
ATOM 1427 N N . LEU A 1 173 ? -0.916 1.253 9.833 1.00 96.62 173 LEU A N 1
ATOM 1428 C CA . LEU A 1 173 ? -0.470 -0.121 10.069 1.00 96.62 173 LEU A CA 1
ATOM 1429 C C . LEU A 1 173 ? 0.574 -0.552 9.031 1.00 96.62 173 LEU A C 1
ATOM 1431 O O . LEU A 1 173 ? 1.647 -1.021 9.405 1.00 96.62 173 LEU A O 1
ATOM 1435 N N . LEU A 1 174 ? 0.301 -0.354 7.740 1.00 96.44 174 LEU A N 1
ATOM 1436 C CA . LEU A 1 174 ? 1.242 -0.690 6.668 1.00 96.44 174 LEU A CA 1
ATOM 1437 C C . LEU A 1 174 ? 2.550 0.095 6.792 1.00 96.44 174 LEU A C 1
ATOM 1439 O O . LEU A 1 174 ? 3.629 -0.469 6.620 1.00 96.44 174 LEU A O 1
ATOM 1443 N N . THR A 1 175 ? 2.474 1.372 7.171 1.00 95.19 175 THR A N 1
ATOM 1444 C CA . THR A 1 175 ? 3.661 2.189 7.452 1.00 95.19 175 THR A CA 1
ATOM 1445 C C . THR A 1 175 ? 4.505 1.584 8.575 1.00 95.19 175 THR A C 1
ATOM 1447 O O . THR A 1 175 ? 5.733 1.542 8.463 1.00 95.19 175 THR A O 1
ATOM 1450 N N . HIS A 1 176 ? 3.871 1.098 9.649 1.00 96.31 176 HIS A N 1
ATOM 1451 C CA . HIS A 1 176 ? 4.557 0.407 10.746 1.00 96.31 176 HIS A CA 1
ATOM 1452 C C . HIS A 1 176 ? 5.214 -0.892 10.272 1.00 96.31 176 HIS A C 1
ATOM 1454 O O . HIS A 1 176 ? 6.409 -1.078 10.506 1.00 96.31 176 HIS A O 1
ATOM 1460 N N . ILE A 1 177 ? 4.471 -1.730 9.539 1.00 96.38 177 ILE A N 1
ATOM 1461 C CA . ILE A 1 177 ? 4.960 -2.995 8.971 1.00 96.38 177 ILE A CA 1
ATOM 1462 C C . ILE A 1 177 ? 6.210 -2.754 8.122 1.00 96.38 177 ILE A C 1
ATOM 1464 O O . ILE A 1 177 ? 7.255 -3.356 8.371 1.00 96.38 177 ILE A O 1
ATOM 1468 N N . VAL A 1 178 ? 6.144 -1.827 7.163 1.00 94.25 178 VAL A N 1
ATOM 1469 C CA . VAL A 1 178 ? 7.266 -1.527 6.261 1.00 94.25 178 VAL A CA 1
ATOM 1470 C C . VAL A 1 178 ? 8.469 -0.992 7.042 1.00 94.25 178 VAL A C 1
ATOM 1472 O O . VAL A 1 178 ? 9.579 -1.493 6.863 1.00 94.25 178 VAL A O 1
ATOM 1475 N N . LYS A 1 179 ? 8.273 -0.039 7.967 1.00 93.25 179 LYS A N 1
ATOM 1476 C CA . LYS A 1 179 ? 9.371 0.521 8.782 1.00 93.25 179 LYS A CA 1
ATOM 1477 C C . LYS A 1 179 ? 10.067 -0.530 9.641 1.00 93.25 179 LYS A C 1
ATOM 1479 O O . LYS A 1 179 ? 11.290 -0.508 9.744 1.00 93.25 179 LYS A O 1
ATOM 1484 N N . LYS A 1 180 ? 9.310 -1.429 10.268 1.00 94.44 180 LYS A N 1
ATOM 1485 C CA . LYS A 1 180 ? 9.861 -2.526 11.073 1.00 94.44 180 LYS A CA 1
ATOM 1486 C C . LYS A 1 180 ? 10.582 -3.553 10.203 1.00 94.44 180 LYS A C 1
ATOM 1488 O O . LYS A 1 180 ? 11.672 -3.966 10.563 1.00 94.44 180 LYS A O 1
ATOM 1493 N N . THR A 1 181 ? 10.039 -3.872 9.028 1.00 94.00 181 THR A N 1
ATOM 1494 C CA . THR A 1 181 ? 10.665 -4.803 8.069 1.00 94.00 181 THR A CA 1
ATOM 1495 C C . THR A 1 181 ? 11.994 -4.273 7.532 1.00 94.00 181 THR A C 1
ATOM 1497 O O . THR A 1 181 ? 12.939 -5.034 7.369 1.00 94.00 181 THR A O 1
ATOM 1500 N N . ILE A 1 182 ? 12.095 -2.964 7.286 1.00 90.75 182 ILE A N 1
ATOM 1501 C CA . ILE A 1 182 ? 13.354 -2.318 6.879 1.00 90.75 182 ILE A CA 1
ATOM 1502 C C . ILE A 1 182 ? 14.409 -2.395 7.991 1.00 90.75 182 ILE A C 1
ATOM 1504 O O . ILE A 1 182 ? 15.591 -2.520 7.696 1.00 90.75 182 ILE A O 1
ATOM 1508 N N . LYS A 1 183 ? 13.988 -2.302 9.257 1.00 90.88 183 LYS A N 1
ATOM 1509 C CA . LYS A 1 183 ? 14.877 -2.382 10.427 1.00 90.88 183 LYS A CA 1
ATOM 1510 C C . LYS A 1 183 ? 15.219 -3.816 10.838 1.00 90.88 183 LYS A C 1
ATOM 1512 O O . LYS A 1 183 ? 16.041 -3.995 11.726 1.00 90.88 183 LYS A O 1
ATOM 1517 N N . GLU A 1 184 ? 14.568 -4.813 10.250 1.00 91.31 184 GLU A N 1
ATOM 1518 C CA . GLU A 1 184 ? 14.789 -6.217 10.576 1.00 91.31 184 GLU A CA 1
ATOM 1519 C C . GLU A 1 184 ? 16.065 -6.722 9.899 1.00 91.31 184 GLU A C 1
ATOM 1521 O O . GLU A 1 184 ? 16.204 -6.649 8.676 1.00 91.31 184 GLU A O 1
ATOM 1526 N N . GLU A 1 185 ? 16.981 -7.278 10.688 1.00 88.19 185 GLU A N 1
ATOM 1527 C CA . GLU A 1 185 ? 18.283 -7.761 10.221 1.00 88.19 185 GLU A CA 1
ATOM 1528 C C . GLU A 1 185 ? 18.178 -9.151 9.577 1.00 88.19 185 GLU A C 1
ATOM 1530 O O . GLU A 1 185 ? 18.901 -9.459 8.621 1.00 88.19 185 GLU A O 1
ATOM 1535 N N . LYS A 1 186 ? 17.228 -9.983 10.023 1.00 90.62 186 LYS A N 1
ATOM 1536 C CA . LYS A 1 186 ? 17.084 -11.368 9.554 1.00 90.62 186 LYS A CA 1
ATOM 1537 C C . LYS A 1 186 ? 16.342 -11.451 8.219 1.00 90.62 186 LYS A C 1
ATOM 1539 O O . LYS A 1 186 ? 15.154 -11.150 8.128 1.00 90.62 186 LYS A O 1
ATOM 1544 N N . GLN A 1 187 ? 17.012 -11.971 7.188 1.00 90.25 187 GLN A N 1
ATOM 1545 C CA . GLN A 1 187 ? 16.416 -12.177 5.858 1.00 90.25 187 GLN A CA 1
ATOM 1546 C C . GLN A 1 187 ? 15.179 -13.085 5.888 1.00 90.25 187 GLN A C 1
ATOM 1548 O O . GLN A 1 187 ? 14.175 -12.747 5.266 1.00 90.25 187 GLN A O 1
ATOM 1553 N N . SER A 1 188 ? 15.216 -14.177 6.658 1.00 90.75 188 SER A N 1
ATOM 1554 C CA . SER A 1 188 ? 14.073 -15.090 6.806 1.00 90.75 188 SER A CA 1
ATOM 1555 C C . SER A 1 188 ? 12.825 -14.370 7.321 1.00 90.75 188 SER A C 1
ATOM 1557 O O . SER A 1 188 ? 11.727 -14.579 6.814 1.00 90.75 188 SER A O 1
ATOM 1559 N N . LYS A 1 189 ? 12.996 -13.435 8.262 1.00 90.94 189 LYS A N 1
ATOM 1560 C CA . LYS A 1 189 ? 11.897 -12.632 8.803 1.00 90.94 189 LYS A CA 1
ATOM 1561 C C . LYS A 1 189 ? 11.326 -11.654 7.788 1.00 90.94 189 LYS A C 1
ATOM 1563 O O . LYS A 1 189 ? 10.113 -11.480 7.720 1.00 90.94 189 LYS A O 1
ATOM 1568 N N . ARG A 1 190 ? 12.175 -11.057 6.951 1.00 91.19 190 ARG A N 1
ATOM 1569 C CA . ARG A 1 190 ? 11.718 -10.196 5.850 1.00 91.19 190 ARG A CA 1
ATOM 1570 C C . ARG A 1 190 ? 10.896 -10.974 4.819 1.00 91.19 190 ARG A C 1
ATOM 1572 O O . ARG A 1 190 ? 9.904 -10.456 4.312 1.00 91.19 190 ARG A O 1
ATOM 1579 N N . GLU A 1 191 ? 11.263 -12.221 4.540 1.00 91.44 191 GLU A N 1
ATOM 1580 C CA . GLU A 1 191 ? 10.501 -13.110 3.651 1.00 91.44 191 GLU A CA 1
ATOM 1581 C C . GLU A 1 191 ? 9.165 -13.546 4.267 1.00 91.44 191 GLU A C 1
ATOM 1583 O O . GLU A 1 191 ? 8.143 -13.565 3.580 1.00 91.44 191 GLU A O 1
ATOM 1588 N N . GLU A 1 192 ? 9.128 -13.793 5.577 1.00 92.88 192 GLU A N 1
ATOM 1589 C CA . GLU A 1 192 ? 7.878 -14.019 6.308 1.00 92.88 192 GLU A CA 1
ATOM 1590 C C . GLU A 1 192 ? 6.911 -12.824 6.193 1.00 92.88 192 GLU A C 1
ATOM 1592 O O . GLU A 1 192 ? 5.706 -13.020 6.049 1.00 92.88 192 GLU A O 1
ATOM 1597 N N . VAL A 1 193 ? 7.404 -11.580 6.164 1.00 94.75 193 VAL A N 1
ATOM 1598 C CA . VAL A 1 193 ? 6.542 -10.405 5.920 1.00 94.75 193 VAL A CA 1
ATOM 1599 C C . VAL A 1 193 ? 5.954 -10.417 4.506 1.00 94.75 193 VAL A C 1
ATOM 1601 O O . VAL A 1 193 ? 4.771 -10.113 4.332 1.00 94.75 193 VAL A O 1
ATOM 1604 N N . ASN A 1 194 ? 6.740 -10.811 3.500 1.00 92.88 194 ASN A N 1
ATOM 1605 C CA . ASN A 1 194 ? 6.249 -10.944 2.125 1.00 92.88 194 ASN A CA 1
ATOM 1606 C C . ASN A 1 194 ? 5.155 -12.016 2.002 1.00 92.88 194 ASN A C 1
ATOM 1608 O O . ASN A 1 194 ? 4.252 -11.859 1.189 1.00 92.88 194 ASN A O 1
ATOM 1612 N N . THR A 1 195 ? 5.172 -13.059 2.841 1.00 94.31 195 THR A N 1
ATOM 1613 C CA . THR A 1 195 ? 4.074 -14.046 2.891 1.00 94.31 195 THR A CA 1
ATOM 1614 C C . THR A 1 195 ? 2.874 -13.574 3.721 1.00 94.31 195 THR A C 1
ATOM 1616 O O . THR A 1 195 ? 1.740 -13.957 3.429 1.00 94.31 195 THR A O 1
ATOM 1619 N N . LEU A 1 196 ? 3.080 -12.695 4.708 1.00 96.25 196 LEU A N 1
ATOM 1620 C CA . LEU A 1 196 ? 2.016 -12.098 5.523 1.00 96.25 196 LEU A CA 1
ATOM 1621 C C . LEU A 1 196 ? 1.139 -11.112 4.748 1.00 96.25 196 LEU A C 1
ATOM 1623 O O . LEU A 1 196 ? -0.087 -11.176 4.859 1.00 96.25 196 LEU A O 1
ATOM 1627 N N . LEU A 1 197 ? 1.730 -10.200 3.975 1.00 96.25 197 LEU A N 1
ATOM 1628 C CA . LEU A 1 197 ? 0.982 -9.127 3.305 1.00 96.25 197 LEU A CA 1
ATOM 1629 C C . LEU A 1 197 ? -0.162 -9.642 2.400 1.00 96.25 197 LEU A C 1
ATOM 1631 O O . LEU A 1 197 ? -1.282 -9.134 2.532 1.00 96.25 197 LEU A O 1
ATOM 1635 N N . PRO A 1 198 ? 0.033 -10.674 1.552 1.00 95.31 198 PRO A N 1
ATOM 1636 C CA . PRO A 1 198 ? -1.054 -11.257 0.764 1.00 95.31 198 PRO A CA 1
ATOM 1637 C C . PRO A 1 198 ? -2.171 -11.846 1.632 1.00 95.31 198 PRO A C 1
ATOM 1639 O O . PRO A 1 198 ? -3.352 -11.676 1.328 1.00 95.31 198 PRO A O 1
ATOM 1642 N N . GLN A 1 199 ? -1.827 -12.483 2.757 1.00 96.06 199 GLN A N 1
ATOM 1643 C CA . GLN A 1 199 ? -2.815 -13.058 3.677 1.00 96.06 199 GLN A CA 1
ATOM 1644 C C . GLN A 1 199 ? -3.665 -11.975 4.347 1.00 96.06 199 GLN A C 1
ATOM 1646 O O . GLN A 1 199 ? -4.881 -12.137 4.480 1.00 96.06 199 GLN A O 1
ATOM 1651 N N . LEU A 1 200 ? -3.055 -10.845 4.717 1.00 96.12 200 LEU A N 1
ATOM 1652 C CA . LEU A 1 200 ? -3.782 -9.681 5.227 1.00 96.12 200 LEU A CA 1
ATOM 1653 C C . LEU A 1 200 ? -4.721 -9.096 4.166 1.00 96.12 200 LEU A C 1
ATOM 1655 O O . LEU A 1 200 ? -5.848 -8.713 4.490 1.00 96.12 200 LEU A O 1
ATOM 1659 N N . ARG A 1 201 ? -4.299 -9.077 2.895 1.00 95.00 201 ARG A N 1
ATOM 1660 C CA . ARG A 1 201 ? -5.124 -8.599 1.778 1.00 95.00 201 ARG A CA 1
ATOM 1661 C C . ARG A 1 201 ? -6.342 -9.489 1.532 1.00 95.00 201 ARG A C 1
ATOM 1663 O O . ARG A 1 201 ? -7.448 -8.963 1.415 1.00 95.00 201 ARG A O 1
ATOM 1670 N N . VAL A 1 202 ? -6.151 -10.810 1.478 1.00 94.62 202 VAL A N 1
ATOM 1671 C CA . VAL A 1 202 ? -7.232 -11.799 1.279 1.00 94.62 202 VAL A CA 1
ATOM 1672 C C . VAL A 1 202 ? -8.226 -11.776 2.443 1.00 94.62 202 VAL A C 1
ATOM 1674 O O . VAL A 1 202 ? -9.427 -11.944 2.244 1.00 94.62 202 VAL A O 1
ATOM 1677 N N . ASN A 1 203 ? -7.752 -11.500 3.661 1.00 94.38 203 ASN A N 1
ATOM 1678 C CA . ASN A 1 203 ? -8.604 -11.378 4.843 1.00 94.38 203 ASN A CA 1
ATOM 1679 C C . ASN A 1 203 ? -9.215 -9.980 5.041 1.00 94.38 203 ASN A C 1
ATOM 1681 O O . ASN A 1 203 ? -9.849 -9.755 6.072 1.00 94.38 203 ASN A O 1
ATOM 1685 N N . ASN A 1 204 ? -9.070 -9.073 4.067 1.00 93.38 204 ASN A N 1
ATOM 1686 C CA . ASN A 1 204 ? -9.574 -7.694 4.107 1.00 93.38 204 ASN A CA 1
ATOM 1687 C C . ASN A 1 204 ? -9.089 -6.886 5.325 1.00 93.38 204 ASN A C 1
ATOM 1689 O O . ASN A 1 204 ? -9.793 -6.002 5.801 1.00 93.38 204 ASN A O 1
ATOM 1693 N N . VAL A 1 205 ? -7.893 -7.194 5.834 1.00 94.75 205 VAL A N 1
ATOM 1694 C CA . VAL A 1 205 ? -7.229 -6.401 6.883 1.00 94.75 205 VAL A CA 1
ATOM 1695 C C . VAL A 1 205 ? -6.583 -5.155 6.281 1.00 94.75 205 VAL A C 1
ATOM 1697 O O . VAL A 1 205 ? -6.553 -4.105 6.913 1.00 94.75 205 VAL A O 1
ATOM 1700 N N . ILE A 1 206 ? -6.058 -5.283 5.060 1.00 96.00 206 ILE A N 1
ATOM 1701 C CA . ILE A 1 206 ? -5.473 -4.186 4.288 1.00 96.00 206 ILE A CA 1
ATOM 1702 C C . ILE A 1 206 ? -6.108 -4.130 2.902 1.00 96.00 206 ILE A C 1
ATOM 1704 O O . ILE A 1 206 ? -6.436 -5.162 2.307 1.00 96.00 206 ILE A O 1
ATOM 1708 N N . SER A 1 207 ? -6.239 -2.926 2.360 1.00 95.06 207 SER A N 1
ATOM 1709 C CA . SER A 1 207 ? -6.724 -2.678 1.007 1.00 95.06 207 SER A CA 1
ATOM 1710 C C . SER A 1 207 ? -5.595 -2.301 0.045 1.00 95.06 207 SER A C 1
ATOM 1712 O O . SER A 1 207 ? -4.527 -1.820 0.430 1.00 95.06 207 SER A O 1
ATOM 1714 N N . SER A 1 208 ? -5.854 -2.485 -1.252 1.00 95.44 208 SER A N 1
ATOM 1715 C CA . SER A 1 208 ? -4.958 -2.022 -2.318 1.00 95.44 208 SER A CA 1
ATOM 1716 C C . SER A 1 208 ? -4.768 -0.500 -2.291 1.00 95.44 208 SER A C 1
ATOM 1718 O O . SER A 1 208 ? -3.693 -0.010 -2.625 1.00 95.44 208 SER A O 1
ATOM 1720 N N . GLU A 1 209 ? -5.794 0.248 -1.868 1.00 94.50 209 GLU A N 1
ATOM 1721 C CA . GLU A 1 209 ? -5.719 1.706 -1.735 1.00 94.50 209 GLU A CA 1
ATOM 1722 C C . GLU A 1 209 ? -4.771 2.115 -0.610 1.00 94.50 209 GLU A C 1
ATOM 1724 O O . GLU A 1 209 ? -3.858 2.906 -0.841 1.00 94.50 209 GLU A O 1
ATOM 1729 N N . ALA A 1 210 ? -4.899 1.488 0.562 1.00 95.25 210 ALA A N 1
ATOM 1730 C CA . ALA A 1 210 ? -4.005 1.759 1.679 1.00 95.25 210 ALA A CA 1
ATOM 1731 C C . ALA A 1 210 ? -2.542 1.419 1.358 1.00 95.25 210 ALA A C 1
ATOM 1733 O O . ALA A 1 210 ? -1.622 2.135 1.767 1.00 95.25 210 ALA A O 1
ATOM 1734 N N . PHE A 1 211 ? -2.308 0.356 0.577 1.00 96.44 211 PHE A N 1
ATOM 1735 C CA . PHE A 1 211 ? -0.971 0.021 0.085 1.00 96.44 211 PHE A CA 1
ATOM 1736 C C . PHE A 1 211 ? -0.413 1.123 -0.822 1.00 96.44 211 PHE A C 1
ATOM 1738 O O . PHE A 1 211 ? 0.703 1.595 -0.597 1.00 96.44 211 PHE A O 1
ATOM 1745 N N . ARG A 1 212 ? -1.186 1.581 -1.817 1.00 94.44 212 ARG A N 1
ATOM 1746 C CA . ARG A 1 212 ? -0.763 2.672 -2.709 1.00 94.44 212 ARG A CA 1
ATOM 1747 C C . ARG A 1 212 ? -0.439 3.946 -1.945 1.00 94.44 212 ARG A C 1
ATOM 1749 O O . ARG A 1 212 ? 0.607 4.545 -2.186 1.00 94.44 212 ARG A O 1
ATOM 1756 N N . GLU A 1 213 ? -1.313 4.349 -1.031 1.00 93.31 213 GLU A N 1
ATOM 1757 C CA . GLU A 1 213 ? -1.132 5.568 -0.248 1.00 93.31 213 GLU A CA 1
ATOM 1758 C C . GLU A 1 213 ? 0.125 5.478 0.626 1.00 93.31 213 GLU A C 1
ATOM 1760 O O . GLU A 1 213 ? 0.968 6.376 0.598 1.00 93.31 213 GLU A O 1
ATOM 1765 N N . THR A 1 214 ? 0.317 4.348 1.313 1.00 94.81 214 THR A N 1
ATOM 1766 C CA . THR A 1 214 ? 1.501 4.098 2.144 1.00 94.81 214 THR A CA 1
ATOM 1767 C C . THR A 1 214 ? 2.789 4.241 1.336 1.00 94.81 214 THR A C 1
ATOM 1769 O O . THR A 1 214 ? 3.687 4.995 1.712 1.00 94.81 214 THR A O 1
ATOM 1772 N N . PHE A 1 215 ? 2.884 3.553 0.197 1.00 93.06 215 PHE A N 1
ATOM 1773 C CA . PHE A 1 215 ? 4.083 3.593 -0.637 1.00 93.06 215 PHE A CA 1
ATOM 1774 C C . PHE A 1 215 ? 4.282 4.951 -1.319 1.00 93.06 215 PHE A C 1
ATOM 1776 O O . PHE A 1 215 ? 5.420 5.408 -1.426 1.00 93.06 215 PHE A O 1
ATOM 1783 N N . SER A 1 216 ? 3.205 5.640 -1.708 1.00 91.50 216 SER A N 1
ATOM 1784 C CA . SER A 1 216 ? 3.270 7.023 -2.199 1.00 91.50 216 SER A CA 1
ATOM 1785 C C . SER A 1 216 ? 3.866 7.956 -1.141 1.00 91.50 216 SER A C 1
ATOM 1787 O O . SER A 1 216 ? 4.780 8.724 -1.447 1.00 91.50 216 SER A O 1
ATOM 1789 N N . ASN A 1 217 ? 3.431 7.831 0.117 1.00 89.81 217 ASN A N 1
ATOM 1790 C CA . ASN A 1 217 ? 3.955 8.611 1.238 1.00 89.81 217 ASN A CA 1
ATOM 1791 C C . ASN A 1 217 ? 5.436 8.312 1.510 1.00 89.81 217 ASN A C 1
ATOM 1793 O O . ASN A 1 217 ? 6.209 9.239 1.754 1.00 89.81 217 ASN A O 1
ATOM 1797 N N . PHE A 1 218 ? 5.871 7.052 1.392 1.00 89.38 218 PHE A N 1
ATOM 1798 C CA . PHE A 1 218 ? 7.297 6.715 1.453 1.00 89.38 218 PHE A CA 1
ATOM 1799 C C . PHE A 1 218 ? 8.093 7.373 0.320 1.00 89.38 218 PHE A C 1
ATOM 1801 O O . PHE A 1 218 ? 9.099 8.021 0.595 1.00 89.38 218 PHE A O 1
ATOM 1808 N N . PHE A 1 219 ? 7.641 7.276 -0.936 1.00 86.19 219 PHE A N 1
ATOM 1809 C CA . PHE A 1 219 ? 8.317 7.929 -2.066 1.00 86.19 219 PHE A CA 1
ATOM 1810 C C . PHE A 1 219 ? 8.364 9.455 -1.935 1.00 86.19 219 PHE A C 1
ATOM 1812 O O . PHE A 1 219 ? 9.362 10.062 -2.315 1.00 86.19 219 PHE A O 1
ATOM 1819 N N . LEU A 1 220 ? 7.322 10.078 -1.379 1.00 84.88 220 LEU A N 1
ATOM 1820 C CA . LEU A 1 220 ? 7.316 11.510 -1.068 1.00 84.88 220 LEU A CA 1
ATOM 1821 C C . LEU A 1 220 ? 8.325 11.854 0.034 1.00 84.88 220 LEU A C 1
ATOM 1823 O O . LEU A 1 220 ? 9.073 12.818 -0.107 1.00 84.88 220 LEU A O 1
ATOM 1827 N N . SER A 1 221 ? 8.385 11.044 1.094 1.00 83.81 221 SER A N 1
ATOM 1828 C CA . SER A 1 221 ? 9.309 11.244 2.215 1.00 83.81 221 SER A CA 1
ATOM 1829 C C . SER A 1 221 ? 10.779 11.061 1.830 1.00 83.81 221 SER A C 1
ATOM 1831 O O . SER A 1 221 ? 11.636 11.636 2.496 1.00 83.81 221 SER A O 1
ATOM 1833 N N . MET A 1 222 ? 11.089 10.270 0.799 1.00 77.31 222 MET A N 1
ATOM 1834 C CA . MET A 1 222 ? 12.465 10.111 0.309 1.00 77.31 222 MET A CA 1
ATOM 1835 C C . MET A 1 222 ? 12.978 11.356 -0.446 1.00 77.31 222 MET A C 1
ATOM 1837 O O . MET A 1 222 ? 14.187 11.561 -0.563 1.00 77.31 222 MET A O 1
ATOM 1841 N N . GLY A 1 223 ? 12.080 12.240 -0.896 1.00 67.12 223 GLY A N 1
ATOM 1842 C CA . GLY A 1 223 ? 12.435 13.485 -1.576 1.00 67.12 223 GLY A CA 1
ATOM 1843 C C . GLY A 1 223 ? 13.043 13.260 -2.965 1.00 67.12 223 GLY A C 1
ATOM 1844 O O . GLY A 1 223 ? 12.590 12.408 -3.722 1.00 67.12 223 GLY A O 1
ATOM 1845 N N . LYS A 1 224 ? 14.046 14.070 -3.329 1.00 62.19 224 LYS A N 1
ATOM 1846 C CA . LYS A 1 224 ? 14.831 13.908 -4.571 1.00 62.19 224 LYS A CA 1
ATOM 1847 C C . LYS A 1 224 ? 16.118 13.101 -4.364 1.00 62.19 224 LYS A C 1
ATOM 1849 O O . LYS A 1 224 ? 16.868 12.917 -5.317 1.00 62.19 224 LYS A O 1
ATOM 1854 N N . SER A 1 225 ? 16.417 12.675 -3.135 1.00 53.78 225 SER A N 1
ATOM 1855 C CA . SER A 1 225 ? 17.699 12.037 -2.842 1.00 53.78 225 SER A CA 1
ATOM 1856 C C . SER A 1 225 ? 17.653 10.552 -3.189 1.00 53.78 225 SER A C 1
ATOM 1858 O O . SER A 1 225 ? 16.917 9.784 -2.571 1.00 53.78 225 SER A O 1
ATOM 1860 N N . GLU A 1 226 ? 18.466 10.115 -4.150 1.00 55.84 226 GLU A N 1
ATOM 1861 C CA . GLU A 1 226 ? 18.693 8.688 -4.420 1.00 55.84 226 GLU A CA 1
ATOM 1862 C C . GLU A 1 226 ? 19.520 7.988 -3.327 1.00 55.84 226 GLU A C 1
ATOM 1864 O O . GLU A 1 226 ? 19.710 6.776 -3.388 1.00 55.84 226 GLU A O 1
ATOM 1869 N N . SER A 1 227 ? 19.967 8.714 -2.294 1.00 55.25 227 SER A N 1
ATOM 1870 C CA . SER A 1 227 ? 20.861 8.222 -1.238 1.00 55.25 227 SER A CA 1
ATOM 1871 C C . SER A 1 227 ? 20.215 7.270 -0.220 1.00 55.25 227 SER A C 1
ATOM 1873 O O . SER A 1 227 ? 20.750 7.096 0.876 1.00 55.25 227 SER A O 1
ATOM 1875 N N . ALA A 1 228 ? 19.056 6.680 -0.520 1.00 61.88 228 ALA A N 1
ATOM 1876 C CA . ALA A 1 228 ? 18.510 5.631 0.332 1.00 61.88 228 ALA A CA 1
ATOM 1877 C C . ALA A 1 228 ? 19.497 4.450 0.358 1.00 61.88 228 ALA A C 1
ATOM 1879 O O . ALA A 1 228 ? 19.979 4.023 -0.691 1.00 61.88 228 ALA A O 1
ATOM 1880 N N . GLY A 1 229 ? 19.813 3.935 1.551 1.00 68.81 229 GLY A N 1
ATOM 1881 C CA . GLY A 1 229 ? 20.770 2.836 1.710 1.00 68.81 229 GLY A CA 1
ATOM 1882 C C . GLY A 1 229 ? 20.420 1.620 0.842 1.00 68.81 229 GLY A C 1
ATOM 1883 O O . GLY A 1 229 ? 19.244 1.347 0.586 1.00 68.81 229 GLY A O 1
ATOM 1884 N N . SER A 1 230 ? 21.439 0.877 0.395 1.00 76.00 230 SER A N 1
ATOM 1885 C CA . SER A 1 230 ? 21.277 -0.300 -0.481 1.00 76.00 230 SER A CA 1
ATOM 1886 C C . SER A 1 230 ? 20.253 -1.306 0.070 1.00 76.00 230 SER A C 1
ATOM 1888 O O . SER A 1 230 ? 19.386 -1.789 -0.665 1.00 76.00 230 SER A O 1
ATOM 1890 N N . ASP A 1 231 ? 20.274 -1.527 1.387 1.00 78.56 231 ASP A N 1
ATOM 1891 C CA . ASP A 1 231 ? 19.348 -2.429 2.076 1.00 78.56 231 ASP A CA 1
ATOM 1892 C C . ASP A 1 231 ? 17.906 -1.935 2.007 1.00 78.56 231 ASP A C 1
ATOM 1894 O O . ASP A 1 231 ? 17.006 -2.700 1.658 1.00 78.56 231 ASP A O 1
ATOM 1898 N N . PHE A 1 232 ? 17.682 -0.636 2.232 1.00 84.44 232 PHE A N 1
ATOM 1899 C CA . PHE A 1 232 ? 16.360 -0.036 2.074 1.00 84.44 232 PHE A CA 1
ATOM 1900 C C . PHE A 1 232 ? 15.831 -0.288 0.661 1.00 84.44 232 PHE A C 1
ATOM 1902 O O . PHE A 1 232 ? 14.714 -0.775 0.500 1.00 84.44 232 PHE A O 1
ATOM 1909 N N . LYS A 1 233 ? 16.639 -0.013 -0.371 1.00 84.75 233 LYS A N 1
ATOM 1910 C CA . LYS A 1 233 ? 16.233 -0.200 -1.769 1.00 84.75 233 LYS A CA 1
ATOM 1911 C C . LYS A 1 233 ? 15.881 -1.653 -2.065 1.00 84.75 233 LYS A C 1
ATOM 1913 O O . LYS A 1 233 ? 14.849 -1.911 -2.690 1.00 84.75 233 LYS A O 1
ATOM 1918 N N . SER A 1 234 ? 16.704 -2.594 -1.608 1.00 87.31 234 SER A N 1
ATOM 1919 C CA . SER A 1 234 ? 16.475 -4.026 -1.813 1.00 87.31 234 SER A CA 1
ATOM 1920 C C . SER A 1 234 ? 15.190 -4.506 -1.130 1.00 87.31 234 SER A C 1
ATOM 1922 O O . SER A 1 234 ? 14.341 -5.122 -1.784 1.00 87.31 234 SER A O 1
ATOM 1924 N N . ILE A 1 235 ? 15.005 -4.162 0.150 1.00 88.81 235 ILE A N 1
ATOM 1925 C CA . ILE A 1 235 ? 13.856 -4.578 0.969 1.00 88.81 235 ILE A CA 1
ATOM 1926 C C . ILE A 1 235 ? 12.567 -3.939 0.449 1.00 88.81 235 ILE A C 1
ATOM 1928 O O . ILE A 1 235 ? 11.586 -4.633 0.189 1.00 88.81 235 ILE A O 1
ATOM 1932 N N . PHE A 1 236 ? 12.579 -2.626 0.226 1.00 89.31 236 PHE A N 1
ATOM 1933 C CA . PHE A 1 236 ? 11.415 -1.881 -0.244 1.00 89.31 236 PHE A CA 1
ATOM 1934 C C . PHE A 1 236 ? 10.959 -2.359 -1.627 1.00 89.31 236 PHE A C 1
ATOM 1936 O O . PHE A 1 236 ? 9.770 -2.584 -1.857 1.00 89.31 236 PHE A O 1
ATOM 1943 N N . SER A 1 237 ? 11.911 -2.605 -2.534 1.00 89.81 237 SER A N 1
ATOM 1944 C CA . SER A 1 237 ? 11.616 -3.190 -3.845 1.00 89.81 237 SER A CA 1
ATOM 1945 C C . SER A 1 237 ? 11.086 -4.618 -3.737 1.00 89.81 237 SER A C 1
ATOM 1947 O O . SER A 1 237 ? 10.203 -4.991 -4.503 1.00 89.81 237 SER A O 1
ATOM 1949 N N . SER A 1 238 ? 11.610 -5.418 -2.801 1.00 92.75 238 SER A N 1
ATOM 1950 C CA . SER A 1 238 ? 11.135 -6.785 -2.547 1.00 92.75 238 SER A CA 1
ATOM 1951 C C . SER A 1 238 ? 9.651 -6.793 -2.177 1.00 92.75 238 SER A C 1
ATOM 1953 O O . SER A 1 238 ? 8.880 -7.543 -2.773 1.00 92.75 238 SER A O 1
ATOM 1955 N N . ILE A 1 239 ? 9.237 -5.892 -1.277 1.00 95.06 239 ILE A N 1
ATOM 1956 C CA . ILE A 1 239 ? 7.837 -5.774 -0.850 1.00 95.06 239 ILE A CA 1
ATOM 1957 C C . ILE A 1 239 ? 6.934 -5.371 -2.024 1.00 95.06 239 ILE A C 1
ATOM 1959 O O . ILE A 1 239 ? 5.897 -5.995 -2.232 1.00 95.06 239 ILE A O 1
ATOM 1963 N N . ILE A 1 240 ? 7.322 -4.369 -2.828 1.00 95.31 240 ILE A N 1
ATOM 1964 C CA . ILE A 1 240 ? 6.530 -3.950 -4.003 1.00 95.31 240 ILE A CA 1
ATOM 1965 C C . ILE A 1 240 ? 6.416 -5.087 -5.023 1.00 95.31 240 ILE A C 1
ATOM 1967 O O . ILE A 1 240 ? 5.334 -5.333 -5.551 1.00 95.31 240 ILE A O 1
ATOM 1971 N N . VAL A 1 241 ? 7.514 -5.791 -5.305 1.00 95.75 241 VAL A N 1
ATOM 1972 C CA . VAL A 1 241 ? 7.516 -6.908 -6.258 1.00 95.75 241 VAL A CA 1
ATOM 1973 C C . VAL A 1 241 ? 6.616 -8.043 -5.772 1.00 95.75 241 VAL A C 1
ATOM 1975 O O . VAL A 1 241 ? 5.825 -8.541 -6.572 1.00 95.75 241 VAL A O 1
ATOM 1978 N N . SER A 1 242 ? 6.667 -8.402 -4.483 1.00 95.19 242 SER A N 1
ATOM 1979 C CA . SER A 1 242 ? 5.736 -9.380 -3.896 1.00 95.19 242 SER A CA 1
ATOM 1980 C C . SER A 1 242 ? 4.293 -8.894 -4.012 1.00 95.19 242 SER A C 1
ATOM 1982 O O . SER A 1 242 ? 3.427 -9.621 -4.478 1.00 95.19 242 SER A O 1
ATOM 1984 N N . ALA A 1 243 ? 4.033 -7.622 -3.705 1.00 96.50 243 ALA A N 1
ATOM 1985 C CA . ALA A 1 243 ? 2.696 -7.047 -3.785 1.00 96.50 243 ALA A CA 1
ATOM 1986 C C . ALA A 1 243 ? 2.108 -7.056 -5.208 1.00 96.50 243 ALA A C 1
ATOM 1988 O O . ALA A 1 243 ? 0.900 -7.232 -5.359 1.00 96.50 243 ALA A O 1
ATOM 1989 N N . ILE A 1 244 ? 2.933 -6.898 -6.251 1.00 96.56 244 ILE A N 1
ATOM 1990 C CA . ILE A 1 244 ? 2.500 -7.068 -7.649 1.00 96.56 244 ILE A CA 1
ATOM 1991 C C . ILE A 1 244 ? 2.285 -8.553 -7.969 1.00 96.56 244 ILE A C 1
ATOM 1993 O O . ILE A 1 244 ? 1.310 -8.911 -8.628 1.00 96.56 244 ILE A O 1
ATOM 1997 N N . ASN A 1 245 ? 3.203 -9.413 -7.521 1.00 95.31 245 ASN A N 1
ATOM 1998 C CA . ASN A 1 245 ? 3.171 -10.854 -7.764 1.00 95.31 245 ASN A CA 1
ATOM 1999 C C . ASN A 1 245 ? 1.933 -11.537 -7.169 1.00 95.31 245 ASN A C 1
ATOM 2001 O O . ASN A 1 245 ? 1.383 -12.447 -7.789 1.00 95.31 245 ASN A O 1
ATOM 2005 N N . ASP A 1 246 ? 1.527 -11.081 -5.987 1.00 94.75 246 ASP A N 1
ATOM 2006 C CA . ASP A 1 246 ? 0.424 -11.620 -5.191 1.00 94.75 246 ASP A CA 1
ATOM 2007 C C . ASP A 1 246 ? -0.855 -10.773 -5.330 1.00 94.75 246 ASP A C 1
ATOM 2009 O O . ASP A 1 246 ? -1.792 -10.906 -4.548 1.00 94.75 246 ASP A O 1
ATOM 2013 N N . GLU A 1 247 ? -0.884 -9.879 -6.326 1.00 93.88 247 GLU A N 1
ATOM 2014 C CA . GLU A 1 247 ? -2.047 -9.076 -6.725 1.00 93.88 247 GLU A CA 1
ATOM 2015 C C . GLU A 1 247 ? -2.633 -8.181 -5.613 1.00 93.88 247 GLU A C 1
ATOM 2017 O O . GLU A 1 247 ? -3.805 -7.800 -5.640 1.00 93.88 247 GLU A O 1
ATOM 2022 N N . ILE A 1 248 ? -1.801 -7.762 -4.652 1.00 95.56 248 ILE A N 1
ATOM 2023 C CA . ILE A 1 248 ? -2.151 -6.709 -3.686 1.00 95.56 248 ILE A CA 1
ATOM 2024 C C . ILE A 1 248 ? -2.333 -5.377 -4.420 1.00 95.56 248 ILE A C 1
ATOM 2026 O O . ILE A 1 248 ? -3.283 -4.641 -4.140 1.00 95.56 248 ILE A O 1
ATOM 2030 N N . ILE A 1 249 ? -1.445 -5.080 -5.372 1.00 95.88 249 ILE A N 1
ATOM 2031 C CA . ILE A 1 249 ? -1.535 -3.933 -6.282 1.00 95.88 249 ILE A CA 1
ATOM 2032 C C . ILE A 1 249 ? -1.313 -4.375 -7.728 1.00 95.88 249 ILE A C 1
ATOM 2034 O O . ILE A 1 249 ? -0.636 -5.366 -7.998 1.00 95.88 249 ILE A O 1
ATOM 2038 N N . SER A 1 250 ? -1.856 -3.622 -8.684 1.00 95.62 250 SER A N 1
ATOM 2039 C CA . SER A 1 250 ? -1.609 -3.883 -10.102 1.00 95.62 250 SER A CA 1
ATOM 2040 C C . SER A 1 250 ? -0.254 -3.332 -10.556 1.00 95.62 250 SER A C 1
ATOM 2042 O O . SER A 1 250 ? 0.319 -2.419 -9.955 1.00 95.62 250 SER A O 1
ATOM 2044 N N . LEU A 1 251 ? 0.232 -3.813 -11.704 1.00 95.88 251 LEU A N 1
ATOM 2045 C CA . LEU A 1 251 ? 1.420 -3.241 -12.343 1.00 95.88 251 LEU A CA 1
ATOM 2046 C C . LEU A 1 251 ? 1.237 -1.744 -12.676 1.00 95.88 251 LEU A C 1
ATOM 2048 O O . LEU A 1 251 ? 2.193 -0.972 -12.618 1.00 95.88 251 LEU A O 1
ATOM 2052 N N . ARG A 1 252 ? 0.001 -1.318 -12.980 1.00 95.31 252 ARG A N 1
ATOM 2053 C CA . ARG A 1 252 ? -0.351 0.090 -13.232 1.00 95.31 252 ARG A CA 1
ATOM 2054 C C . ARG A 1 252 ? -0.255 0.934 -11.968 1.00 95.31 252 ARG A C 1
ATOM 2056 O O . ARG A 1 252 ? 0.234 2.058 -12.033 1.00 95.31 252 ARG A O 1
ATOM 2063 N N . ASP A 1 253 ? -0.685 0.395 -10.835 1.00 95.06 253 ASP A N 1
ATOM 2064 C CA . ASP A 1 253 ? -0.542 1.067 -9.545 1.00 95.06 253 ASP A CA 1
ATOM 2065 C C . ASP A 1 253 ? 0.935 1.286 -9.221 1.00 95.06 253 ASP A C 1
ATOM 2067 O O . ASP A 1 253 ? 1.339 2.412 -8.942 1.00 95.06 253 ASP A O 1
ATOM 2071 N N . ALA A 1 254 ? 1.758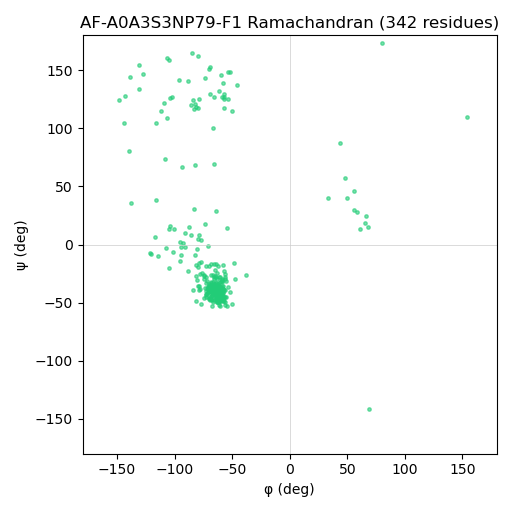 0.241 -9.365 1.00 94.81 254 ALA A N 1
ATOM 2072 C CA . ALA A 1 254 ? 3.201 0.334 -9.161 1.00 94.81 254 ALA A CA 1
ATOM 2073 C C . ALA A 1 254 ? 3.867 1.358 -10.093 1.00 94.81 254 ALA A C 1
ATOM 2075 O O . ALA A 1 254 ? 4.763 2.085 -9.672 1.00 94.81 254 ALA A O 1
ATOM 2076 N N . PHE A 1 255 ? 3.405 1.462 -11.341 1.00 94.31 255 PHE A N 1
ATOM 2077 C CA . PHE A 1 255 ? 3.863 2.490 -12.273 1.00 94.31 255 PHE A CA 1
ATOM 2078 C C . PHE A 1 255 ? 3.498 3.893 -11.787 1.00 94.31 255 PHE A C 1
ATOM 2080 O O . PHE A 1 255 ? 4.357 4.771 -11.760 1.00 94.31 255 PHE A O 1
ATOM 2087 N N . ASN A 1 256 ? 2.257 4.106 -11.345 1.00 92.38 256 ASN A N 1
ATOM 2088 C CA . ASN A 1 256 ? 1.801 5.404 -10.845 1.00 92.38 256 ASN A CA 1
ATOM 2089 C C . ASN A 1 256 ? 2.536 5.843 -9.568 1.00 92.38 256 ASN A C 1
ATOM 2091 O O . ASN A 1 256 ? 2.695 7.044 -9.355 1.00 92.38 256 ASN A O 1
ATOM 2095 N N . LEU A 1 257 ? 3.027 4.903 -8.751 1.00 90.19 257 LEU A N 1
ATOM 2096 C CA . LEU A 1 257 ? 3.831 5.226 -7.566 1.00 90.19 257 LEU A CA 1
ATOM 2097 C C . LEU A 1 257 ? 5.125 5.968 -7.921 1.00 90.19 257 LEU A C 1
ATOM 2099 O O . LEU A 1 257 ? 5.530 6.864 -7.184 1.00 90.19 257 LEU A O 1
ATOM 2103 N N . VAL A 1 258 ? 5.753 5.622 -9.047 1.00 88.12 258 VAL A N 1
ATOM 2104 C CA . VAL A 1 258 ? 7.092 6.112 -9.428 1.00 88.12 258 VAL A CA 1
ATOM 2105 C C . VAL A 1 258 ? 7.107 6.998 -10.677 1.00 88.12 258 VAL A C 1
ATOM 2107 O O . VAL A 1 258 ? 8.123 7.630 -10.963 1.00 88.12 258 VAL A O 1
ATOM 2110 N N . LYS A 1 259 ? 5.989 7.087 -11.408 1.00 85.25 259 LYS A N 1
ATOM 2111 C CA . LYS A 1 259 ? 5.831 7.911 -12.615 1.00 85.25 259 LYS A CA 1
ATOM 2112 C C . LYS A 1 259 ? 6.212 9.371 -12.353 1.00 85.25 259 LYS A C 1
ATOM 2114 O O . LYS A 1 259 ? 5.631 10.012 -11.480 1.00 85.25 259 LYS A O 1
ATOM 2119 N N . GLY A 1 260 ? 7.134 9.912 -13.153 1.00 74.00 260 GLY A N 1
ATOM 2120 C CA . GLY A 1 260 ?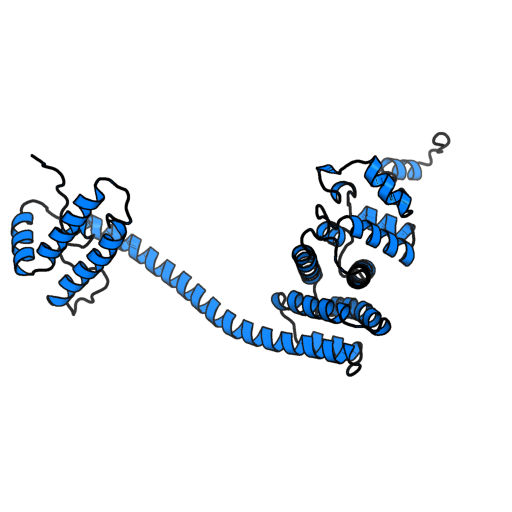 7.521 11.326 -13.087 1.00 74.00 260 GLY A CA 1
ATOM 2121 C C . GLY A 1 260 ? 8.272 11.713 -11.809 1.00 74.00 260 GLY A C 1
ATOM 2122 O O . GLY A 1 260 ? 8.389 12.898 -11.507 1.00 74.00 260 GLY A O 1
ATOM 2123 N N . ARG A 1 261 ? 8.765 10.729 -11.048 1.00 79.31 261 ARG A N 1
ATOM 2124 C CA . ARG A 1 261 ? 9.596 10.933 -9.856 1.00 79.31 261 ARG A CA 1
ATOM 2125 C C . ARG A 1 261 ? 11.046 10.568 -10.164 1.00 79.31 261 ARG A C 1
ATOM 2127 O O . ARG A 1 261 ? 11.305 9.768 -11.058 1.00 79.31 261 ARG A O 1
ATOM 2134 N N . SER A 1 262 ? 11.986 11.062 -9.359 1.00 78.81 262 SER A N 1
ATOM 2135 C CA . SER A 1 262 ? 13.413 10.712 -9.467 1.00 78.81 262 SER A CA 1
ATOM 2136 C C . SER A 1 262 ? 13.673 9.198 -9.380 1.00 78.81 262 SER A C 1
ATOM 2138 O O . SER A 1 262 ? 14.616 8.699 -9.970 1.00 78.81 262 SER A O 1
ATOM 2140 N N . TYR A 1 263 ? 12.788 8.438 -8.729 1.00 81.38 263 TYR A N 1
ATOM 2141 C CA . TYR A 1 263 ? 12.915 6.986 -8.545 1.00 81.38 263 TYR A CA 1
ATOM 2142 C C . TYR A 1 263 ? 12.328 6.138 -9.683 1.00 81.38 263 TYR A C 1
ATOM 2144 O O . TYR A 1 263 ? 12.137 4.934 -9.510 1.00 81.38 263 TYR A O 1
ATOM 2152 N N . TYR A 1 264 ? 12.031 6.717 -10.850 1.00 86.56 264 TYR A N 1
ATOM 2153 C CA . TYR A 1 264 ? 11.415 5.990 -11.966 1.00 86.56 264 TYR A CA 1
ATOM 2154 C C . TYR A 1 264 ? 12.222 4.756 -12.411 1.00 86.56 264 TYR A C 1
ATOM 2156 O O . TYR A 1 264 ? 11.648 3.759 -12.858 1.00 86.56 264 TYR A O 1
ATOM 2164 N N . ILE A 1 265 ? 13.549 4.782 -12.219 1.00 87.94 265 ILE A N 1
ATOM 2165 C CA . ILE A 1 265 ? 14.459 3.667 -12.519 1.00 87.94 265 ILE A CA 1
ATOM 2166 C C . ILE A 1 265 ? 14.082 2.401 -11.730 1.00 87.94 265 ILE A C 1
ATOM 2168 O O . ILE A 1 265 ? 14.276 1.281 -12.212 1.00 87.94 265 ILE A O 1
ATOM 2172 N N . TRP A 1 266 ? 13.492 2.555 -10.538 1.00 89.06 266 TRP A N 1
ATOM 2173 C CA . TRP A 1 266 ? 13.074 1.434 -9.696 1.00 89.06 266 TRP A CA 1
ATOM 2174 C C . TRP A 1 266 ? 11.967 0.614 -10.361 1.00 89.06 266 TRP A C 1
ATOM 2176 O O . TRP A 1 266 ? 11.920 -0.597 -10.166 1.00 89.06 266 TRP A O 1
ATOM 2186 N N . PHE A 1 267 ? 11.148 1.215 -11.234 1.00 92.69 267 PHE A N 1
ATOM 2187 C CA . PHE A 1 267 ? 10.145 0.459 -11.983 1.00 92.69 267 PHE A CA 1
ATOM 2188 C C . PHE A 1 267 ? 10.773 -0.608 -12.882 1.00 92.69 267 PHE A C 1
ATOM 2190 O O . PHE A 1 267 ? 10.300 -1.741 -12.925 1.00 92.69 267 PHE A O 1
ATOM 2197 N N . PHE A 1 268 ? 11.874 -0.282 -13.565 1.00 92.06 268 PHE A N 1
ATOM 2198 C CA . PHE A 1 268 ? 12.581 -1.257 -14.399 1.00 92.06 268 PHE A CA 1
ATOM 2199 C C . PHE A 1 268 ? 13.202 -2.372 -13.558 1.00 92.06 268 PHE A C 1
ATOM 2201 O O . PHE A 1 268 ? 13.241 -3.518 -13.999 1.00 92.06 268 PHE A O 1
ATOM 2208 N N . PHE A 1 269 ? 13.632 -2.065 -12.331 1.00 91.00 269 PHE A N 1
ATOM 2209 C CA . PHE A 1 269 ? 14.069 -3.084 -11.380 1.00 91.00 269 PHE A CA 1
ATOM 2210 C C . PHE A 1 269 ? 12.912 -3.998 -10.953 1.00 91.00 269 PHE A C 1
ATOM 2212 O O . PHE A 1 269 ? 13.090 -5.214 -10.895 1.00 91.00 269 PHE A O 1
ATOM 2219 N N . PHE A 1 270 ? 11.710 -3.453 -10.729 1.00 94.69 270 PHE A N 1
ATOM 2220 C CA . PHE A 1 270 ? 10.526 -4.267 -10.437 1.00 94.69 270 PHE A CA 1
ATOM 2221 C C . PHE A 1 270 ? 10.200 -5.205 -11.602 1.00 94.69 270 PHE A C 1
ATOM 2223 O O . PHE A 1 270 ? 10.018 -6.400 -11.387 1.00 94.69 270 PHE A O 1
ATOM 2230 N N . LEU A 1 271 ? 10.196 -4.690 -12.838 1.00 95.31 271 LEU A N 1
ATOM 2231 C CA . LEU A 1 271 ? 9.970 -5.489 -14.046 1.00 95.31 271 LEU A CA 1
ATOM 2232 C C . LEU A 1 271 ? 11.015 -6.597 -14.208 1.00 95.31 271 LEU A C 1
ATOM 2234 O O . LEU A 1 271 ? 10.650 -7.733 -14.495 1.00 95.31 271 LEU A O 1
ATOM 2238 N N . GLN A 1 272 ? 12.294 -6.290 -13.986 1.00 94.88 272 GLN A N 1
ATOM 2239 C CA . GLN A 1 272 ? 13.378 -7.270 -14.071 1.00 94.88 272 GLN A CA 1
ATOM 2240 C C . GLN A 1 272 ? 13.214 -8.376 -13.021 1.00 94.88 272 GLN A C 1
ATOM 2242 O O . GLN A 1 272 ? 13.351 -9.557 -13.334 1.00 94.88 272 GLN A O 1
ATOM 2247 N N . ARG A 1 273 ? 12.854 -8.023 -11.781 1.00 93.81 273 ARG A N 1
ATOM 2248 C CA . ARG A 1 273 ? 12.589 -9.021 -10.734 1.00 93.81 273 ARG A CA 1
ATOM 2249 C C . ARG A 1 273 ? 11.356 -9.867 -11.041 1.00 93.81 273 ARG A C 1
ATOM 2251 O O . ARG A 1 273 ? 11.407 -11.078 -10.867 1.00 93.81 273 ARG A O 1
ATOM 2258 N N . LEU A 1 274 ? 10.277 -9.266 -11.535 1.00 95.75 274 LEU A N 1
ATOM 2259 C CA . LEU A 1 274 ? 9.075 -9.994 -11.951 1.00 95.75 274 LEU A CA 1
ATOM 2260 C C . LEU A 1 274 ? 9.350 -10.934 -13.133 1.00 95.75 274 LEU A C 1
ATOM 2262 O O . LEU A 1 274 ? 8.852 -12.059 -13.144 1.00 95.75 274 LEU A O 1
ATOM 2266 N N . PHE A 1 275 ? 10.174 -10.504 -14.093 1.00 95.62 275 PHE A N 1
ATOM 2267 C CA . PHE A 1 275 ? 10.646 -11.347 -15.191 1.00 95.62 275 PHE A CA 1
ATOM 2268 C C . PHE A 1 275 ? 11.373 -12.586 -14.660 1.00 95.62 275 PHE A C 1
ATOM 2270 O O . PHE A 1 275 ? 11.047 -13.696 -15.073 1.00 95.62 275 PHE A O 1
ATOM 2277 N N . ASN A 1 276 ? 12.273 -12.414 -13.690 1.00 94.38 276 ASN A N 1
ATOM 2278 C CA . ASN A 1 276 ? 12.994 -13.531 -13.080 1.00 94.38 276 ASN A CA 1
ATOM 2279 C C . ASN A 1 276 ? 12.076 -14.479 -12.282 1.00 94.38 276 ASN A C 1
ATOM 2281 O O . ASN A 1 276 ? 12.363 -15.667 -12.200 1.00 94.38 276 ASN A O 1
ATOM 2285 N N . LEU A 1 277 ? 10.975 -13.979 -11.707 1.00 93.75 277 LEU A N 1
ATOM 2286 C CA . LEU A 1 277 ? 10.050 -14.778 -10.888 1.00 93.75 277 LEU A CA 1
ATOM 2287 C C . LEU A 1 277 ? 8.997 -15.546 -11.699 1.00 93.75 277 LEU A C 1
ATOM 2289 O O . LEU A 1 277 ? 8.639 -16.665 -11.339 1.00 93.75 277 LEU A O 1
ATOM 2293 N N . ARG A 1 278 ? 8.443 -14.940 -12.756 1.00 96.25 278 ARG A N 1
ATOM 2294 C CA . ARG A 1 278 ? 7.288 -15.483 -13.505 1.00 96.25 278 ARG A CA 1
ATOM 2295 C C . ARG A 1 278 ? 7.568 -15.733 -14.988 1.00 96.25 278 ARG A C 1
ATOM 2297 O O . ARG A 1 278 ? 6.737 -16.315 -15.685 1.00 96.25 278 ARG A O 1
ATOM 2304 N N . GLY A 1 279 ? 8.724 -15.300 -15.481 1.00 95.19 279 GLY A N 1
ATOM 2305 C CA . GLY A 1 279 ? 9.144 -15.468 -16.865 1.00 95.19 279 GLY A CA 1
ATOM 2306 C C . GLY A 1 279 ? 8.536 -14.460 -17.846 1.00 95.19 279 GLY A C 1
ATOM 2307 O O . GLY A 1 279 ? 7.661 -13.647 -17.534 1.00 95.19 279 GLY A O 1
ATOM 2308 N N . LYS A 1 280 ? 9.023 -14.533 -19.092 1.00 93.50 280 LYS A N 1
ATOM 2309 C CA . LYS A 1 280 ? 8.720 -13.584 -20.179 1.00 93.50 280 LYS A CA 1
ATOM 2310 C C . LYS A 1 280 ? 7.229 -13.509 -20.510 1.00 93.50 280 LYS A C 1
ATOM 2312 O O . LYS A 1 280 ? 6.678 -12.418 -20.625 1.00 93.50 280 LYS A O 1
ATOM 2317 N N . LYS A 1 281 ? 6.575 -14.668 -20.665 1.00 93.06 281 LYS A N 1
ATOM 2318 C CA . LYS A 1 281 ? 5.176 -14.768 -21.116 1.00 93.06 281 LYS A CA 1
ATOM 2319 C C . LYS A 1 281 ? 4.219 -14.069 -20.149 1.00 93.06 281 LYS A C 1
ATOM 2321 O O . LYS A 1 281 ? 3.414 -13.250 -20.582 1.00 93.06 281 LYS A O 1
ATOM 2326 N N . TRP A 1 282 ? 4.363 -14.352 -18.855 1.00 95.38 282 TRP A N 1
ATOM 2327 C CA . TRP A 1 282 ? 3.552 -13.735 -17.807 1.00 95.38 282 TRP A CA 1
ATOM 2328 C C . TRP A 1 282 ? 3.746 -12.219 -17.765 1.00 95.38 282 TRP A C 1
ATOM 2330 O O . TRP A 1 282 ? 2.772 -11.469 -17.705 1.00 95.38 282 TRP A O 1
ATOM 2340 N N . LEU A 1 283 ? 4.999 -11.753 -17.857 1.00 95.38 283 LEU A N 1
ATOM 2341 C CA . LEU A 1 283 ? 5.282 -10.322 -17.797 1.00 95.38 283 LEU A CA 1
ATOM 2342 C C . LEU A 1 283 ? 4.725 -9.572 -19.012 1.00 95.38 283 LEU A C 1
ATOM 2344 O O . LEU A 1 283 ? 4.161 -8.495 -18.841 1.00 95.38 283 LEU A O 1
ATOM 2348 N N . ILE A 1 284 ? 4.832 -10.143 -20.218 1.00 92.75 284 ILE A N 1
ATOM 2349 C CA . ILE A 1 284 ? 4.219 -9.576 -21.429 1.00 92.75 284 ILE A CA 1
ATOM 2350 C C . ILE A 1 284 ? 2.713 -9.423 -21.234 1.00 92.75 284 ILE A C 1
ATOM 2352 O O . ILE A 1 284 ? 2.183 -8.346 -21.493 1.00 92.75 284 ILE A O 1
ATOM 2356 N N . GLU A 1 285 ? 2.039 -10.467 -20.748 1.00 92.44 285 GLU A N 1
ATOM 2357 C CA . GLU A 1 285 ? 0.594 -10.459 -20.532 1.00 92.44 285 GLU A CA 1
ATOM 2358 C C . GLU A 1 285 ? 0.170 -9.393 -19.515 1.00 92.44 285 GLU A C 1
ATOM 2360 O O . GLU A 1 285 ? -0.673 -8.547 -19.831 1.00 92.44 285 GLU A O 1
ATOM 2365 N N . LYS A 1 286 ? 0.789 -9.378 -18.327 1.00 93.56 286 LYS A N 1
ATOM 2366 C CA . LYS A 1 286 ? 0.493 -8.380 -17.288 1.00 93.56 286 LYS A CA 1
ATOM 2367 C C . LYS A 1 286 ? 0.808 -6.961 -17.758 1.00 93.56 286 LYS A C 1
ATOM 2369 O O . LYS A 1 286 ? 0.029 -6.044 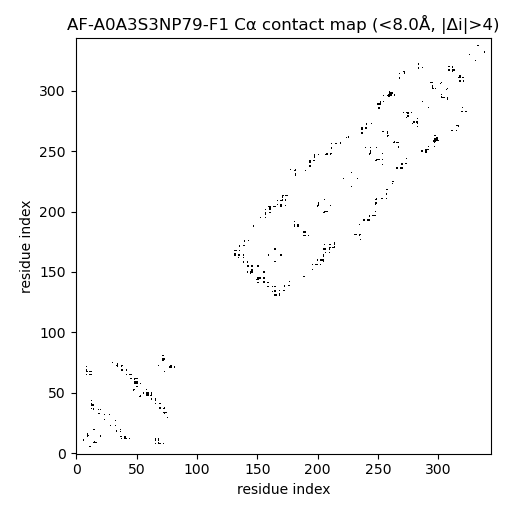-17.494 1.00 93.56 286 LYS A O 1
ATOM 2374 N N . PHE A 1 287 ? 1.904 -6.768 -18.492 1.00 93.50 287 PHE A N 1
ATOM 2375 C CA . PHE A 1 287 ? 2.249 -5.473 -19.073 1.00 93.50 287 PHE A CA 1
ATOM 2376 C C . PHE A 1 287 ? 1.207 -5.017 -20.102 1.00 93.50 287 PHE A C 1
ATOM 2378 O O . PHE A 1 287 ? 0.706 -3.896 -19.997 1.00 93.50 287 PHE A O 1
ATOM 2385 N N . SER A 1 288 ? 0.786 -5.888 -21.023 1.00 90.69 288 SER A N 1
ATOM 2386 C CA . SER A 1 288 ? -0.255 -5.554 -22.002 1.00 90.69 288 SER A CA 1
ATOM 2387 C C . SER A 1 288 ? -1.599 -5.228 -21.334 1.00 90.69 288 SER A C 1
ATOM 2389 O O . SER A 1 288 ? -2.232 -4.240 -21.699 1.00 90.69 288 SER A O 1
ATOM 2391 N N . GLN A 1 289 ? -2.019 -6.002 -20.323 1.00 91.50 289 GLN A N 1
ATOM 2392 C CA . GLN A 1 289 ? -3.249 -5.746 -19.553 1.00 91.50 289 GLN A CA 1
ATOM 2393 C C . GLN A 1 289 ? -3.203 -4.405 -18.814 1.00 91.50 289 GLN A C 1
ATOM 2395 O O . GLN A 1 289 ? -4.208 -3.704 -18.711 1.00 91.50 289 GLN A O 1
ATOM 2400 N N . SER A 1 290 ? -2.025 -4.024 -18.317 1.00 92.25 290 SER A N 1
ATOM 2401 C CA . SER A 1 290 ? -1.851 -2.785 -17.567 1.00 92.25 290 SER A CA 1
ATOM 2402 C C . SER A 1 290 ? -1.985 -1.523 -18.427 1.00 92.25 290 SER A C 1
ATOM 2404 O O . SER A 1 290 ? -2.212 -0.444 -17.875 1.00 92.25 290 SER A O 1
ATOM 2406 N N . ASN A 1 291 ? -1.867 -1.629 -19.760 1.00 89.06 291 ASN A N 1
ATOM 2407 C CA . ASN A 1 291 ? -1.932 -0.511 -20.712 1.00 89.06 291 ASN A CA 1
ATOM 2408 C C . ASN A 1 291 ? -1.017 0.671 -20.311 1.00 89.06 291 ASN A C 1
ATOM 2410 O O . ASN A 1 291 ? -1.401 1.843 -20.350 1.00 89.06 291 ASN A O 1
ATOM 2414 N N . ILE A 1 292 ? 0.178 0.349 -19.815 1.00 90.50 292 ILE A N 1
ATOM 2415 C CA . ILE A 1 292 ? 1.183 1.316 -19.375 1.00 90.50 292 ILE A CA 1
ATOM 2416 C C . ILE A 1 292 ? 2.058 1.714 -20.563 1.00 90.50 292 ILE A C 1
ATOM 2418 O O . ILE A 1 292 ? 2.466 0.872 -21.357 1.00 90.50 292 ILE A O 1
ATOM 2422 N N . LYS A 1 293 ? 2.420 2.996 -20.643 1.00 90.12 293 LYS A N 1
ATOM 2423 C CA . LYS A 1 293 ? 3.460 3.477 -21.561 1.00 90.12 293 LYS A CA 1
ATOM 2424 C C . LYS A 1 293 ? 4.713 3.827 -20.763 1.00 90.12 293 LYS A C 1
ATOM 2426 O O . LYS A 1 293 ? 4.716 4.819 -20.034 1.00 90.12 293 LYS A O 1
ATOM 2431 N N . LEU A 1 294 ? 5.766 3.016 -20.901 1.00 91.19 294 LEU A N 1
ATOM 2432 C CA . LEU A 1 294 ? 7.009 3.144 -20.122 1.00 91.19 294 LEU A CA 1
ATOM 2433 C C . LEU A 1 294 ? 7.695 4.499 -20.294 1.00 91.19 294 LEU A C 1
ATOM 2435 O O . LEU A 1 294 ? 8.284 4.992 -19.342 1.00 91.19 294 LEU A O 1
ATOM 2439 N N . ILE A 1 295 ? 7.559 5.134 -21.460 1.00 88.69 295 ILE A N 1
ATOM 2440 C CA . ILE A 1 295 ? 8.130 6.462 -21.722 1.00 88.69 295 ILE A CA 1
ATOM 2441 C C . ILE A 1 295 ? 7.664 7.518 -20.707 1.00 88.69 295 ILE A C 1
ATOM 2443 O O . ILE A 1 295 ? 8.405 8.434 -20.375 1.00 88.69 295 ILE A O 1
ATOM 2447 N N . TYR A 1 296 ? 6.460 7.370 -20.142 1.00 90.44 296 TYR A N 1
ATOM 2448 C CA . TYR A 1 296 ? 5.935 8.308 -19.150 1.00 90.44 296 TYR A CA 1
ATOM 2449 C C . TYR A 1 296 ? 6.466 8.082 -17.728 1.00 90.44 296 TYR A C 1
ATOM 2451 O O . TYR A 1 296 ? 6.137 8.878 -16.849 1.00 90.44 296 TYR A O 1
ATOM 2459 N N . LEU A 1 297 ? 7.269 7.038 -17.481 1.00 88.38 297 LEU A N 1
ATOM 2460 C CA . LEU A 1 297 ? 8.043 6.919 -16.237 1.00 88.38 297 LEU A CA 1
ATOM 2461 C C . LEU A 1 297 ? 9.056 8.050 -16.123 1.00 88.38 297 LEU A C 1
ATOM 2463 O O . LEU A 1 297 ? 9.239 8.599 -15.039 1.00 88.38 297 LEU A O 1
ATOM 2467 N N . MET A 1 298 ? 9.685 8.375 -17.251 1.00 87.00 298 MET A N 1
ATOM 2468 C CA . MET A 1 298 ? 10.795 9.308 -17.332 1.00 87.00 298 MET A CA 1
ATOM 2469 C C . MET A 1 298 ? 10.305 10.759 -17.164 1.00 87.00 298 MET A C 1
ATOM 2471 O O . MET A 1 298 ? 9.215 11.101 -17.661 1.00 87.00 298 MET A O 1
ATOM 2475 N N . PRO A 1 299 ? 11.094 11.623 -16.489 1.00 84.62 299 PRO A N 1
ATOM 2476 C CA . PRO A 1 299 ? 10.871 13.067 -16.459 1.00 84.62 299 PRO A CA 1
ATOM 2477 C C . PRO A 1 299 ? 10.738 13.632 -17.871 1.00 84.62 299 PRO A C 1
ATOM 2479 O O . PRO A 1 299 ? 11.359 13.118 -18.795 1.00 84.62 299 PRO A O 1
ATOM 2482 N N . GLU A 1 300 ? 9.945 14.690 -18.053 1.00 84.50 300 GLU A N 1
ATOM 2483 C CA . GLU A 1 300 ? 9.632 15.207 -19.397 1.00 84.50 300 GLU A CA 1
ATOM 2484 C C . GLU A 1 300 ? 10.885 15.595 -20.188 1.00 84.50 300 GLU A C 1
ATOM 2486 O O . GLU A 1 300 ? 10.957 15.319 -21.381 1.00 84.50 300 GLU A O 1
ATOM 2491 N N . SER A 1 301 ? 11.893 16.135 -19.500 1.00 81.31 301 SER A N 1
ATOM 2492 C CA . SER A 1 301 ? 13.205 16.490 -20.049 1.00 81.31 301 SER A CA 1
ATOM 2493 C C . SER A 1 301 ? 14.033 15.298 -20.541 1.00 81.31 301 SER A C 1
ATOM 2495 O O . SER A 1 301 ? 14.943 15.483 -21.339 1.00 81.31 301 SER A O 1
ATOM 2497 N N . GLU A 1 302 ? 13.748 14.086 -20.061 1.00 81.31 302 GLU A N 1
ATOM 2498 C CA . GLU A 1 302 ? 14.505 12.863 -20.360 1.00 81.31 302 GLU A CA 1
ATOM 2499 C C . GLU A 1 302 ? 13.751 11.914 -21.301 1.00 81.31 302 GLU A C 1
ATOM 2501 O O . GLU A 1 302 ? 14.271 10.859 -21.662 1.00 81.31 302 GLU A O 1
ATOM 2506 N N . ARG A 1 303 ? 12.512 12.236 -21.699 1.00 87.81 303 ARG A N 1
ATOM 2507 C CA . ARG A 1 303 ? 11.697 11.342 -22.534 1.00 87.81 303 ARG A CA 1
ATOM 2508 C C . ARG A 1 303 ? 12.314 11.190 -23.920 1.00 87.81 303 ARG A C 1
ATOM 2510 O O . ARG A 1 303 ? 12.130 12.026 -24.797 1.00 87.81 303 ARG A O 1
ATOM 2517 N N . ASN A 1 304 ? 13.005 10.075 -24.116 1.00 89.00 304 ASN A N 1
ATOM 2518 C CA . ASN A 1 304 ? 13.612 9.699 -25.381 1.00 89.00 304 ASN A CA 1
ATOM 2519 C C . ASN A 1 304 ? 13.498 8.182 -25.574 1.00 89.00 304 ASN A C 1
ATOM 2521 O O . ASN A 1 304 ? 13.911 7.407 -24.707 1.00 89.00 304 ASN A O 1
ATOM 2525 N N . ASP A 1 305 ? 12.972 7.758 -26.724 1.00 88.25 305 ASP A N 1
ATOM 2526 C CA . ASP A 1 305 ? 12.825 6.344 -27.083 1.00 88.25 305 ASP A CA 1
ATOM 2527 C C . ASP A 1 305 ? 14.160 5.591 -27.077 1.00 88.25 305 ASP A C 1
ATOM 2529 O O . ASP A 1 305 ? 14.228 4.462 -26.593 1.00 88.25 305 ASP A O 1
ATOM 2533 N N . GLN A 1 306 ? 15.249 6.222 -27.526 1.00 89.06 306 GLN A N 1
ATOM 2534 C CA . GLN A 1 306 ? 16.580 5.617 -27.479 1.00 89.06 306 GLN A CA 1
ATOM 2535 C C . GLN A 1 306 ? 17.055 5.407 -26.041 1.00 89.06 306 GLN A C 1
ATOM 2537 O O . GLN A 1 306 ? 17.642 4.373 -25.731 1.00 89.06 306 GLN A O 1
ATOM 2542 N N . GLN A 1 307 ? 16.811 6.370 -25.149 1.00 88.00 307 GLN A N 1
ATOM 2543 C CA . GLN A 1 307 ? 17.188 6.244 -23.741 1.00 88.00 307 GLN A CA 1
ATOM 2544 C C . GLN A 1 307 ? 16.353 5.160 -23.049 1.00 88.00 307 GLN A C 1
ATOM 2546 O O . GLN A 1 307 ? 16.905 4.339 -22.315 1.00 88.00 307 GLN A O 1
ATOM 2551 N N . LEU A 1 308 ? 15.050 5.100 -23.334 1.00 89.69 308 LEU A N 1
ATOM 2552 C CA . LEU A 1 308 ? 14.169 4.041 -22.848 1.00 89.69 308 LEU A CA 1
ATOM 2553 C C . LEU A 1 308 ? 14.634 2.656 -23.324 1.00 89.69 308 LEU A C 1
ATOM 2555 O O . LEU A 1 308 ? 14.773 1.744 -22.509 1.00 89.69 308 LEU A O 1
ATOM 2559 N N . LEU A 1 309 ? 14.932 2.507 -24.617 1.00 90.06 309 LEU A N 1
ATOM 2560 C CA . LEU A 1 309 ? 15.481 1.275 -25.187 1.00 90.06 309 LEU A CA 1
ATOM 2561 C C . LEU A 1 309 ? 16.805 0.886 -24.523 1.00 90.06 309 LEU A C 1
ATOM 2563 O O . LEU A 1 309 ? 16.962 -0.260 -24.114 1.00 90.06 309 LEU A O 1
ATOM 2567 N N . ARG A 1 310 ? 17.730 1.834 -24.316 1.00 90.12 310 ARG A N 1
ATOM 2568 C CA . ARG A 1 310 ? 18.987 1.567 -23.592 1.00 90.12 310 ARG A CA 1
ATOM 2569 C C . ARG A 1 310 ? 18.728 1.029 -22.182 1.00 90.12 310 ARG A C 1
ATOM 2571 O O . ARG A 1 310 ? 19.374 0.057 -21.789 1.00 90.12 310 ARG A O 1
ATOM 2578 N N . LEU A 1 311 ? 17.793 1.626 -21.436 1.00 90.50 311 LEU A N 1
ATOM 2579 C CA . LEU A 1 311 ? 17.437 1.197 -20.076 1.00 90.50 311 LEU A CA 1
ATOM 2580 C C . LEU A 1 311 ? 16.819 -0.207 -20.036 1.00 90.50 311 LEU A C 1
ATOM 2582 O O . LEU A 1 311 ? 17.063 -0.945 -19.073 1.00 90.50 311 LEU A O 1
ATOM 2586 N N . LEU A 1 312 ? 16.035 -0.561 -21.059 1.00 91.81 312 LEU A N 1
ATOM 2587 C CA . LEU A 1 312 ? 15.421 -1.879 -21.213 1.00 91.81 312 LEU A CA 1
ATOM 2588 C C . LEU A 1 312 ? 16.442 -2.939 -21.635 1.00 91.81 312 LEU A C 1
ATOM 2590 O O . LEU A 1 312 ? 16.486 -4.001 -21.013 1.00 91.81 312 LEU A O 1
ATOM 2594 N N . ASN A 1 313 ? 17.298 -2.641 -22.615 1.00 91.06 313 ASN A N 1
ATOM 2595 C CA . ASN A 1 313 ? 18.323 -3.561 -23.118 1.00 91.06 313 ASN A CA 1
ATOM 2596 C C . ASN A 1 313 ? 19.310 -3.955 -22.014 1.00 91.06 313 ASN A C 1
ATOM 2598 O O . ASN A 1 313 ? 19.562 -5.139 -21.813 1.00 91.06 313 ASN A O 1
ATOM 2602 N N . HIS A 1 314 ? 19.774 -2.989 -21.208 1.00 90.38 314 HIS A N 1
ATOM 2603 C CA . HIS A 1 314 ? 20.663 -3.258 -20.065 1.00 90.38 314 HIS A CA 1
ATOM 2604 C C . HIS A 1 314 ? 20.068 -4.226 -19.028 1.00 90.38 314 HIS A C 1
ATOM 2606 O O . HIS A 1 314 ? 20.794 -4.752 -18.189 1.00 90.38 314 HIS A O 1
ATOM 2612 N N . ARG A 1 315 ? 18.747 -4.441 -19.045 1.00 90.00 315 ARG A N 1
ATOM 2613 C CA . ARG A 1 315 ? 18.030 -5.300 -18.091 1.00 90.00 315 ARG A CA 1
ATOM 2614 C C . ARG A 1 315 ? 17.357 -6.504 -18.750 1.00 90.00 315 ARG A C 1
ATOM 2616 O O . ARG A 1 315 ? 16.618 -7.210 -18.069 1.00 90.00 315 ARG A O 1
ATOM 2623 N N . GLY A 1 316 ? 17.583 -6.731 -20.047 1.00 91.12 316 GLY A N 1
ATOM 2624 C CA . GLY A 1 316 ? 16.946 -7.814 -20.805 1.00 91.12 316 GLY A CA 1
ATOM 2625 C C . GLY A 1 316 ? 15.429 -7.655 -20.968 1.00 91.12 316 GLY A C 1
ATOM 2626 O O . GLY A 1 316 ? 14.721 -8.643 -21.128 1.00 91.12 316 GLY A O 1
ATOM 2627 N N . LEU A 1 317 ? 14.909 -6.424 -20.899 1.00 93.31 317 LEU A N 1
ATOM 2628 C CA . LEU A 1 317 ? 13.473 -6.108 -20.954 1.00 93.31 317 LEU A CA 1
ATOM 2629 C C . LEU A 1 317 ? 13.032 -5.517 -22.306 1.00 93.31 317 LEU A C 1
ATOM 2631 O O . LEU A 1 317 ? 11.931 -4.982 -22.425 1.00 93.31 317 LEU A O 1
ATOM 2635 N N . GLU A 1 318 ? 13.873 -5.612 -23.336 1.00 91.62 318 GLU A N 1
ATOM 2636 C CA . GLU A 1 318 ? 13.636 -5.067 -24.685 1.00 91.62 318 GLU A CA 1
ATOM 2637 C C . GLU A 1 318 ? 12.324 -5.553 -25.324 1.00 91.62 318 GLU A C 1
ATOM 2639 O O . GLU A 1 318 ? 11.636 -4.810 -26.024 1.00 91.62 318 GLU A O 1
ATOM 2644 N N . PHE A 1 319 ? 11.903 -6.776 -24.994 1.00 90.38 319 PHE A N 1
ATOM 2645 C CA . PHE A 1 319 ? 10.654 -7.369 -25.471 1.00 90.38 319 PHE A CA 1
ATOM 2646 C C . PHE A 1 319 ? 9.391 -6.627 -25.000 1.00 90.38 319 PHE A C 1
ATOM 2648 O O . PHE A 1 319 ? 8.314 -6.849 -25.553 1.00 90.38 319 PHE A O 1
ATOM 2655 N N . LEU A 1 320 ? 9.491 -5.774 -23.972 1.00 89.44 320 LEU A N 1
ATOM 2656 C CA . LEU A 1 320 ? 8.390 -4.913 -23.527 1.00 89.44 320 LEU A CA 1
ATOM 2657 C C . LEU A 1 320 ? 8.231 -3.662 -24.396 1.00 89.44 320 LEU A C 1
ATOM 2659 O O . LEU A 1 320 ? 7.161 -3.059 -24.380 1.00 89.44 320 LEU A O 1
ATOM 2663 N N . TYR A 1 321 ? 9.263 -3.271 -25.147 1.00 85.62 321 TYR A N 1
ATOM 2664 C CA . TYR A 1 321 ? 9.183 -2.150 -26.083 1.00 85.62 321 TYR A CA 1
ATOM 2665 C C . TYR A 1 321 ? 8.548 -2.585 -27.405 1.00 85.62 321 TYR A C 1
ATOM 2667 O O . TYR A 1 321 ? 7.584 -1.984 -27.870 1.00 85.62 321 TYR A O 1
ATOM 2675 N N . TYR A 1 322 ? 9.033 -3.692 -27.966 1.00 76.44 322 TYR A N 1
ATOM 2676 C CA . TYR A 1 322 ? 8.582 -4.225 -29.252 1.00 76.44 322 TYR A CA 1
ATOM 2677 C C . TYR A 1 322 ? 7.316 -5.074 -29.148 1.00 76.44 322 TYR A C 1
ATOM 2679 O O . TYR A 1 322 ? 7.158 -6.022 -29.916 1.00 76.44 322 TYR A O 1
ATOM 2687 N N . GLN A 1 323 ? 6.418 -4.788 -28.196 1.00 64.94 323 GLN A N 1
ATOM 2688 C CA . GLN A 1 323 ? 5.188 -5.567 -28.108 1.00 64.94 323 GLN A CA 1
ATOM 2689 C C . GLN A 1 323 ? 4.460 -5.465 -29.451 1.00 64.94 323 GLN A C 1
ATOM 2691 O O . GLN A 1 323 ? 4.095 -4.352 -29.849 1.00 64.94 323 GLN A O 1
ATOM 2696 N N . PRO A 1 324 ? 4.259 -6.592 -30.166 1.00 53.31 324 PRO A N 1
ATOM 2697 C CA . PRO A 1 324 ? 3.532 -6.555 -31.414 1.00 53.31 324 PRO A CA 1
ATOM 2698 C C . PRO A 1 324 ? 2.182 -5.950 -31.078 1.00 53.31 324 PRO A C 1
ATOM 2700 O O . PRO A 1 324 ? 1.501 -6.409 -30.151 1.00 53.31 324 PRO A O 1
ATOM 2703 N N . LYS A 1 325 ? 1.810 -4.876 -31.786 1.00 50.81 325 LYS A N 1
ATOM 2704 C CA . LYS A 1 325 ? 0.434 -4.396 -31.738 1.00 50.81 325 LYS A CA 1
ATOM 2705 C C . LYS A 1 325 ? -0.393 -5.648 -31.994 1.00 50.81 325 LYS A C 1
ATOM 2707 O O . LYS A 1 325 ? -0.291 -6.231 -33.068 1.00 50.81 325 LYS A O 1
ATOM 2712 N N . LYS A 1 326 ? -1.182 -6.092 -31.012 1.00 49.78 326 LYS A N 1
ATOM 2713 C CA . LYS A 1 326 ? -2.307 -6.984 -31.288 1.00 49.78 326 LYS A CA 1
ATOM 2714 C C . LYS A 1 326 ? -3.284 -6.150 -32.116 1.00 49.78 326 LYS A C 1
ATOM 2716 O O . LYS A 1 326 ? -4.313 -5.708 -31.612 1.00 49.78 326 LYS A O 1
ATOM 2721 N N . SER A 1 327 ? -2.923 -5.832 -33.357 1.00 41.94 327 SER A N 1
ATOM 2722 C CA . SER A 1 327 ? -3.851 -5.320 -34.339 1.00 41.94 327 SER A CA 1
ATOM 2723 C C . SER A 1 327 ? -4.928 -6.390 -34.427 1.00 41.94 327 SER A C 1
ATOM 2725 O O . SER A 1 327 ? -4.643 -7.583 -34.553 1.00 41.94 327 SER A O 1
ATOM 2727 N N . ARG A 1 328 ? -6.187 -5.975 -34.270 1.00 47.78 328 ARG A N 1
ATOM 2728 C CA . ARG A 1 328 ? -7.342 -6.855 -34.494 1.00 47.78 328 ARG A CA 1
ATOM 2729 C C . ARG A 1 328 ? -7.204 -7.605 -35.827 1.00 47.78 328 ARG A C 1
ATOM 2731 O O . ARG A 1 328 ? -7.621 -8.752 -35.908 1.00 47.78 328 ARG A O 1
ATOM 2738 N N . GLU A 1 329 ? -6.524 -6.993 -36.795 1.00 48.16 329 GLU A N 1
ATOM 2739 C CA . GLU A 1 329 ? -6.124 -7.556 -38.085 1.00 48.16 329 GLU A CA 1
ATOM 2740 C C . GLU A 1 329 ? -5.253 -8.814 -37.983 1.00 48.16 329 GLU A C 1
ATOM 2742 O O . GLU A 1 329 ? -5.519 -9.757 -38.710 1.00 48.16 329 GLU A O 1
ATOM 2747 N N . TYR A 1 330 ? -4.285 -8.915 -37.063 1.00 45.78 330 TYR A N 1
ATOM 2748 C CA . TYR A 1 330 ? -3.411 -10.099 -36.974 1.00 45.78 330 TYR A CA 1
ATOM 2749 C C . TYR A 1 330 ? -4.175 -11.343 -36.484 1.00 45.78 330 TYR A C 1
ATOM 2751 O O . TYR A 1 330 ? -3.997 -12.444 -36.996 1.00 45.78 330 TYR A O 1
ATOM 2759 N N . ASN A 1 331 ? -5.108 -11.159 -35.541 1.00 46.62 331 ASN A N 1
ATOM 2760 C CA . ASN A 1 331 ? -6.027 -12.225 -35.118 1.00 46.62 331 ASN A CA 1
ATOM 2761 C C . ASN A 1 331 ? -7.100 -12.530 -36.173 1.00 46.62 331 ASN A C 1
ATOM 2763 O O . ASN A 1 331 ? -7.600 -13.651 -36.221 1.00 46.62 331 ASN A O 1
ATOM 2767 N N . PHE A 1 332 ? -7.466 -11.550 -37.004 1.00 49.56 332 PHE A N 1
ATOM 2768 C CA . PHE A 1 332 ? -8.368 -11.759 -38.135 1.00 49.56 332 PHE A CA 1
ATOM 2769 C C . PHE A 1 332 ? -7.672 -12.551 -39.251 1.00 49.56 332 PHE A C 1
ATOM 2771 O O . PHE A 1 332 ? -8.242 -13.511 -39.754 1.00 49.56 332 PHE A O 1
ATOM 2778 N N . MET A 1 333 ? -6.411 -12.238 -39.559 1.00 46.34 333 MET A N 1
ATOM 2779 C CA . MET A 1 333 ? -5.598 -12.944 -40.554 1.00 46.34 333 MET A CA 1
ATOM 2780 C C . MET A 1 333 ? -5.264 -14.378 -40.131 1.00 46.34 333 MET A C 1
ATOM 2782 O O . MET A 1 333 ? -5.391 -15.285 -40.948 1.00 46.34 333 MET A O 1
ATOM 2786 N N . LEU A 1 334 ? -4.954 -14.615 -38.849 1.00 52.06 334 LEU A N 1
ATOM 2787 C CA . LEU A 1 334 ? -4.802 -15.974 -38.303 1.00 52.06 334 LEU A CA 1
ATOM 2788 C C . LEU A 1 334 ? -6.112 -16.779 -38.347 1.00 52.06 334 LEU A C 1
ATOM 2790 O O . LEU A 1 334 ? -6.076 -17.988 -38.550 1.00 52.06 334 LEU A O 1
ATOM 2794 N N . LYS A 1 335 ? -7.272 -16.124 -38.189 1.00 52.81 335 LYS A N 1
ATOM 2795 C CA . LYS A 1 335 ? -8.591 -16.767 -38.336 1.00 52.81 335 LYS A CA 1
ATOM 2796 C C . LYS A 1 335 ? -8.998 -17.010 -39.792 1.00 52.81 335 LYS A C 1
ATOM 2798 O O . LYS A 1 335 ? -9.807 -17.898 -40.028 1.00 52.81 335 LYS A O 1
ATOM 2803 N N . CYS A 1 336 ? -8.458 -16.248 -40.744 1.00 49.41 336 CYS A N 1
ATOM 2804 C CA . CYS A 1 336 ? -8.790 -16.358 -42.168 1.00 49.41 336 CYS A CA 1
ATOM 2805 C C . CYS A 1 336 ? -7.819 -17.242 -42.971 1.00 49.41 336 CYS A C 1
ATOM 2807 O O . CYS A 1 336 ? -7.993 -17.372 -44.177 1.00 49.41 336 CYS A O 1
ATOM 2809 N N . GLY A 1 337 ? -6.814 -17.862 -42.339 1.00 45.97 337 GLY A N 1
ATOM 2810 C CA . GLY A 1 337 ? -5.950 -18.853 -42.995 1.00 45.97 337 GLY A CA 1
ATOM 2811 C C . GLY A 1 337 ? -5.074 -18.309 -44.131 1.00 45.97 337 GLY A C 1
ATOM 2812 O O . GLY A 1 337 ? -4.593 -19.084 -44.952 1.00 45.97 337 GLY A O 1
ATOM 2813 N N . THR A 1 338 ? -4.851 -16.997 -44.210 1.00 47.75 338 THR A N 1
ATOM 2814 C CA . THR A 1 338 ? -3.948 -16.415 -45.212 1.00 47.75 338 THR A CA 1
ATOM 2815 C C . THR A 1 338 ? -2.491 -16.567 -44.781 1.00 47.75 338 THR A C 1
ATOM 2817 O O . THR A 1 338 ? -2.077 -16.047 -43.745 1.00 47.75 338 THR A O 1
ATOM 2820 N N . ILE A 1 339 ? -1.742 -17.305 -45.600 1.00 47.00 339 ILE A N 1
ATOM 2821 C CA . ILE A 1 339 ? -0.332 -17.680 -45.450 1.00 47.00 339 ILE A CA 1
ATOM 2822 C C . ILE A 1 339 ? 0.553 -16.428 -45.362 1.00 47.00 339 ILE A C 1
ATOM 2824 O O . ILE A 1 339 ? 0.503 -15.539 -46.213 1.00 47.00 339 ILE A O 1
ATOM 2828 N N . LEU A 1 340 ? 1.367 -16.365 -44.310 1.00 48.53 340 LEU A N 1
ATOM 2829 C CA . LEU A 1 340 ? 2.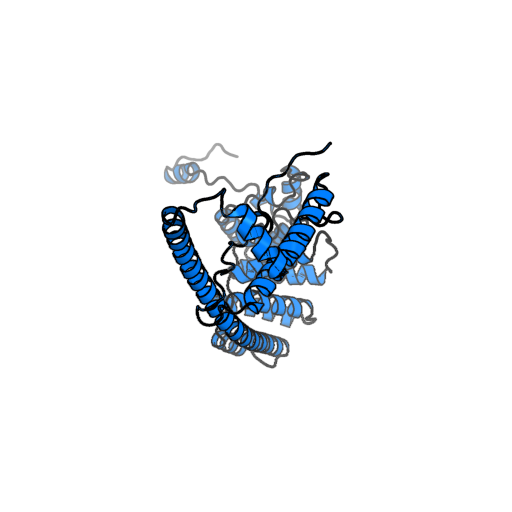253 -15.254 -43.966 1.00 48.53 340 LEU A CA 1
ATOM 2830 C C . LEU A 1 340 ? 3.658 -15.500 -44.548 1.00 48.53 340 LEU A C 1
ATOM 2832 O O . LEU A 1 340 ? 4.612 -15.685 -43.806 1.00 48.53 340 LEU A O 1
ATOM 2836 N N . ASP A 1 341 ? 3.792 -15.490 -45.876 1.00 43.34 341 ASP A N 1
ATOM 2837 C CA . ASP A 1 341 ? 5.086 -15.720 -46.556 1.00 43.34 341 ASP A CA 1
ATOM 2838 C C . ASP A 1 341 ? 5.896 -14.440 -46.843 1.00 43.34 341 ASP A C 1
ATOM 2840 O O . ASP A 1 341 ? 6.894 -14.477 -47.558 1.00 43.34 341 ASP A O 1
ATOM 2844 N N . LYS A 1 342 ? 5.510 -13.272 -46.312 1.00 44.09 342 LYS A N 1
ATOM 2845 C CA . LYS A 1 342 ? 6.200 -12.002 -46.636 1.00 44.09 342 LYS A CA 1
ATOM 2846 C C . LYS A 1 342 ? 6.455 -11.052 -45.469 1.00 44.09 342 LYS A C 1
ATOM 2848 O O . LYS A 1 342 ? 6.416 -9.840 -45.654 1.00 44.09 342 LYS A O 1
ATOM 2853 N N . VAL A 1 343 ? 6.751 -11.570 -44.280 1.00 40.53 343 VAL A N 1
ATOM 2854 C CA . VAL A 1 343 ? 7.312 -10.732 -43.205 1.00 40.53 343 VAL A CA 1
ATOM 2855 C C . VAL A 1 343 ? 8.400 -11.513 -42.464 1.00 40.53 343 VAL A C 1
ATOM 2857 O O . VAL A 1 343 ? 8.140 -12.100 -41.416 1.00 40.53 343 VAL A O 1
ATOM 2860 N N . ILE A 1 344 ? 9.601 -11.546 -43.050 1.00 35.69 344 ILE A N 1
ATOM 2861 C CA . ILE A 1 344 ? 10.864 -11.773 -42.330 1.00 35.69 344 ILE A CA 1
ATOM 2862 C C . ILE A 1 344 ? 11.556 -10.422 -42.220 1.00 35.69 344 ILE A C 1
ATOM 2864 O O . ILE A 1 344 ? 11.632 -9.738 -43.267 1.00 35.69 344 ILE A O 1
#

Radius of gyration: 36.25 Å; Cα contacts (8 Å, |Δi|>4): 261; chains: 1; bounding box: 64×94×78 Å

Nearest PDB structures (foldseek):
  3l6a-assembly1_A  TM=7.723E-01  e=5.230E-08  Homo sapiens
  2hm8-assembly1_A  TM=8.359E-01  e=1.037E-01  Mus musculus
  2ios-assembly1_A  TM=8.138E-01  e=1.182E-01  Mus musculus
  9bln-assembly1_p  TM=7.927E-01  e=4.179E-01  Homo sapiens
  2zu6-assembly2_E  TM=5.150E-01  e=3.361E-01  Homo sapiens

Secondary structure (DSSP, 8-state):
--------HHHHHT--TT---TT--GGG-STHHHHHHHHHHHHHHHHHS-TTT---TTHHHHHHHHHHHHHHHTSHHHHHHHHHHHTTT-PPPHHHHHHHHHHHHHHHHHHHHHHHHHHHHHHHHHHHHHHHHHHHHHHHHHHHHHHTTSS-HHHHHHHHHHTT--HHHHHHHHHHHHHHHHH---HHHHHHHHHHHHHHHHTTSS-HHHHHHHHHHHHHHHTT-----HHHHHHHHHHHHHHHHTTSS-HHHHHHHHTTSGGGHHHHHHHHHHHHHHHHHHHHHHHHHHT--GGGGS-GGG--HHHHHHHHHTTT-GGGTS-----HHHHHHHHTT----S--

Foldseek 3Di:
DDDDDPDDLCVLLVADLQRDDVPDDPVPSDPVSSLVSLVVSLVVVCVVLPVVVDVDPCSVVSNVSSVVSSVQRNDPVSSVVSCVVCVVPDDDDPVVVVVVVVVVVVVVVVVVVVVVVVVVVVVVVVVVVVLLVVLLVQLLVLLVCCLVVVDDLVRSLVSLLVSPHDQVSQLVSVLSLLVVLLVDPDPVSLVSSLVNVLSCDVSVSHALVSVLVNLLVVLVVCPQDPPDDPSSLVSVLSSVLSCCVSVSDALLSVLVSQFQGNCLLSNLVSLLVNCVVPNDVVSLVSLVVSVDDSLRSDHPVPRDPVVVCVSCVVSVNNCSVPPPPVPVVVVVCVVVPDDDPPDD

InterPro domains:
  IPR001623 DnaJ domain [PF00226] (8-83)
  IPR001623 DnaJ domain [PR00625] (10-28)
  IPR001623 DnaJ domain [PR00625] (42-57)
  IPR001623 DnaJ domain [PR00625] (58-78)
  IPR001623 DnaJ domain [PS50076] (8-86)
  IPR001623 DnaJ domain [SM00271] (7-78)
  IPR001623 DnaJ domain [cd06257] (8-75)
  IPR003891 Initiation factor eIF-4 gamma, MA3 [PS51366] (134-259)
  IPR016024 Armadillo-type fold [SSF48371] (135-321)
  IPR036869 Chaperone J-domain superfamily [G3DSA:1.10.287.110] (3-101)
  IPR036869 Chaperone J-domain superfamily [SSF46565] (7-85)

Sequence (344 aa):
MAQAIEENYYDLLDVLPNATGDEVLEQFKQRNTVKIVIRKAYRHKALLFHPDKNKNPQATEQFQQLKRAVEVLGDERKRQEYDMKTANEYCYDESEFKQCNRRRKKKTQQQQYYANVQRQSTETDSRQKVNDAVTLEKAKSFFDDFLSNKANLAKTVANMKQLKISKQSECTLLTHIVKKTIKEEKQSKREEVNTLLPQLRVNNVISSEAFRETFSNFFLSMGKSESAGSDFKSIFSSIIVSAINDEIISLRDAFNLVKGRSYYIWFFFFLQRLFNLRGKKWLIEKFSQSNIKLIYLMPESERNDQQLLRLLNHRGLEFLYYQPKKSREYNFMLKCGTILDKVI

Solvent-accessible surface area (backbone atoms only — not comparable to full-atom values): 19833 Å² total; per-residue (Å²): 135,90,88,85,80,97,66,53,53,38,66,73,46,73,43,61,92,83,49,72,60,99,83,65,64,89,88,59,86,47,81,68,49,43,39,51,51,52,53,50,35,44,58,54,50,50,69,65,34,29,57,92,82,28,89,53,90,57,20,59,58,54,42,52,50,53,51,50,31,48,61,34,60,56,32,72,68,49,26,50,57,47,49,65,68,53,61,82,78,64,89,83,72,73,69,62,58,60,55,53,51,57,58,47,55,56,52,51,53,52,50,48,50,55,50,49,54,48,50,52,51,52,56,54,48,53,56,49,50,53,55,50,50,55,46,46,53,53,44,49,48,45,51,54,32,37,76,69,68,74,36,55,72,67,59,39,46,53,54,43,44,73,60,65,66,50,78,85,45,31,28,58,49,51,46,50,52,52,56,51,48,65,70,49,86,52,65,70,59,48,52,51,48,57,60,44,56,49,53,30,40,78,60,67,47,40,52,51,63,33,50,51,51,34,52,37,52,50,54,58,73,52,60,84,58,82,80,65,52,71,65,50,53,54,52,56,48,48,49,54,41,43,31,44,75,62,63,50,37,51,70,48,54,60,44,63,60,28,42,60,40,87,58,27,67,53,55,58,51,41,51,44,52,48,32,75,73,62,32,66,70,53,46,52,51,54,48,62,72,43,71,68,64,72,66,60,27,43,45,82,95,63,58,41,73,68,58,52,48,52,61,24,51,80,58,74,45,47,70,73,72,68,55,74,76,81,44,70,61,59,62,48,40,68,72,65,71,64,81,83,88,82,79,132